Protein AF-A0A016RYY2-F1 (afdb_monomer_lite)

Organism: NCBI:txid53326

pLDDT: mean 70.38, std 24.14, range [23.02, 94.25]

Sequence (225 aa):
MVTLKRLNVKKRALTKNADQKSSKGVANNKKNKVDEDENIDEKTKTEGSKMTSSIPLEDSAKKVQEMKDQGRVALNALKKHFADRSGKSLFPDIDHAVGLMVVYKVPPLTTDRARVKIELPCPPRTTTNTSICLILPDLDQTAKARKDPDVDKQARLWAEKIEKDHGLLSQHYSKILTKRQLEREYHTFTQRRALVTSYDLFLVDVRVGKAVRTFLGKDFYKAHK

InterPro domains:
  IPR023674 Ribosomal protein uL1-like [SSF56808] (77-225)
  IPR028364 Ribosomal protein uL1/ribosomal biogenesis protein [PF00687] (101-225)

Structure (mmCIF, N/CA/C/O backbone):
data_AF-A0A016RYY2-F1
#
_entry.id   AF-A0A016RYY2-F1
#
loop_
_atom_site.group_PDB
_atom_site.id
_atom_site.type_symbol
_atom_site.label_atom_id
_atom_site.label_alt_id
_atom_site.label_comp_id
_atom_site.label_asym_id
_atom_site.label_entity_id
_atom_site.label_seq_id
_atom_site.pdbx_PDB_ins_code
_atom_site.Cartn_x
_atom_site.Cartn_y
_atom_site.Cartn_z
_atom_site.occupancy
_atom_site.B_iso_or_equiv
_atom_site.auth_seq_id
_atom_site.auth_comp_id
_atom_site.auth_asym_id
_atom_site.auth_atom_id
_atom_site.pdbx_PDB_model_num
ATOM 1 N N . MET A 1 1 ? -1.966 -44.812 -13.036 1.00 40.38 1 MET A N 1
ATOM 2 C CA . MET A 1 1 ? -0.618 -45.119 -12.508 1.00 40.38 1 MET A CA 1
ATOM 3 C C . MET A 1 1 ? 0.423 -44.667 -13.519 1.00 40.38 1 MET A C 1
ATOM 5 O O . MET A 1 1 ? 0.616 -45.364 -14.501 1.00 40.38 1 MET A O 1
ATOM 9 N N . VAL A 1 2 ? 1.065 -43.515 -13.311 1.00 31.36 2 VAL A N 1
ATOM 10 C CA . VAL A 1 2 ? 2.301 -43.145 -14.024 1.00 31.36 2 VAL A CA 1
ATOM 11 C C . VAL A 1 2 ? 3.165 -42.345 -13.050 1.00 31.36 2 VAL A C 1
ATOM 13 O O . VAL A 1 2 ? 2.814 -41.246 -12.632 1.00 31.36 2 VAL A O 1
ATOM 16 N N . THR A 1 3 ? 4.260 -42.959 -12.618 1.00 33.59 3 THR A N 1
ATOM 17 C CA . THR A 1 3 ? 5.247 -42.431 -11.670 1.00 33.59 3 THR A CA 1
ATOM 18 C C . THR A 1 3 ? 6.270 -41.553 -12.389 1.00 33.59 3 THR A C 1
ATOM 20 O O . THR A 1 3 ? 7.000 -42.043 -13.251 1.00 33.59 3 THR A O 1
ATOM 23 N N . LEU A 1 4 ? 6.386 -40.282 -11.999 1.00 38.34 4 LEU A N 1
ATOM 24 C CA . LEU A 1 4 ? 7.471 -39.397 -12.433 1.00 38.34 4 LEU A CA 1
ATOM 25 C C . LEU A 1 4 ? 8.681 -39.556 -11.499 1.00 38.34 4 LEU A C 1
ATOM 27 O O . LEU A 1 4 ? 8.639 -39.230 -10.312 1.00 38.34 4 LEU A O 1
ATOM 31 N N . LYS A 1 5 ? 9.757 -40.113 -12.065 1.00 39.22 5 LYS A N 1
ATOM 32 C CA . LYS A 1 5 ? 11.051 -40.366 -11.423 1.00 39.22 5 LYS A CA 1
ATOM 33 C C . LYS A 1 5 ? 11.727 -39.051 -11.016 1.00 39.22 5 LYS A C 1
ATOM 35 O O . LYS A 1 5 ? 11.939 -38.167 -11.840 1.00 39.22 5 LYS A O 1
ATOM 40 N N . ARG A 1 6 ? 12.127 -38.964 -9.744 1.00 35.38 6 ARG A N 1
ATOM 41 C CA . ARG A 1 6 ? 13.031 -37.931 -9.217 1.00 35.38 6 ARG A CA 1
ATOM 42 C C . ARG A 1 6 ? 14.431 -38.133 -9.801 1.00 35.38 6 ARG A C 1
ATOM 44 O O . ARG A 1 6 ? 15.045 -39.170 -9.563 1.00 35.38 6 ARG A O 1
ATOM 51 N N . LEU A 1 7 ? 14.945 -37.137 -10.519 1.00 36.41 7 LEU A N 1
ATOM 52 C CA . LEU A 1 7 ? 16.355 -37.067 -10.903 1.00 36.41 7 LEU A CA 1
ATOM 53 C C . LEU A 1 7 ? 17.149 -36.358 -9.802 1.00 36.41 7 LEU A C 1
ATOM 55 O O . LEU A 1 7 ? 16.887 -35.211 -9.448 1.00 36.41 7 LEU A O 1
ATOM 59 N N . ASN A 1 8 ? 18.102 -37.100 -9.248 1.00 32.47 8 ASN A N 1
ATOM 60 C CA . ASN A 1 8 ? 19.030 -36.708 -8.198 1.00 32.47 8 ASN A CA 1
ATOM 61 C C . ASN A 1 8 ? 20.327 -36.241 -8.874 1.00 32.47 8 ASN A C 1
ATOM 63 O O . ASN A 1 8 ? 20.979 -37.049 -9.533 1.00 32.47 8 ASN A O 1
ATOM 67 N N . VAL A 1 9 ? 20.736 -34.981 -8.705 1.00 39.06 9 VAL A N 1
ATOM 68 C CA . VAL A 1 9 ? 22.075 -34.529 -9.124 1.00 39.06 9 VAL A CA 1
ATOM 69 C C . VAL A 1 9 ? 22.864 -34.117 -7.886 1.00 39.06 9 VAL A C 1
ATOM 71 O O . VAL A 1 9 ? 22.569 -33.124 -7.223 1.00 39.06 9 VAL A O 1
ATOM 74 N N . LYS A 1 10 ? 23.869 -34.937 -7.557 1.00 35.75 10 LYS A N 1
ATOM 75 C CA . LYS A 1 10 ? 24.866 -34.697 -6.510 1.00 35.75 10 LYS A CA 1
ATOM 76 C C . LYS A 1 10 ? 25.943 -33.718 -7.007 1.00 35.75 10 LYS A C 1
ATOM 78 O O . LYS A 1 10 ? 26.522 -33.915 -8.066 1.00 35.75 10 LYS A O 1
ATOM 83 N N . LYS A 1 11 ? 26.198 -32.716 -6.157 1.00 35.03 11 LYS A N 1
ATOM 84 C CA . LYS A 1 11 ? 27.425 -31.938 -5.870 1.00 35.03 11 LYS A CA 1
ATOM 85 C C . LYS A 1 11 ? 28.608 -31.993 -6.858 1.00 35.03 11 LYS A C 1
ATOM 87 O O . LYS A 1 11 ? 29.207 -33.043 -7.064 1.00 35.03 11 LYS A O 1
ATOM 92 N N . ARG A 1 12 ? 29.128 -30.803 -7.190 1.00 27.84 12 ARG A N 1
ATOM 93 C CA . ARG A 1 12 ? 30.578 -30.559 -7.284 1.00 27.84 12 ARG A CA 1
ATOM 94 C C . ARG A 1 12 ? 30.983 -29.413 -6.359 1.00 27.84 12 ARG A C 1
ATOM 96 O O . ARG A 1 12 ? 30.350 -28.363 -6.344 1.00 27.84 12 ARG A O 1
ATOM 103 N N . ALA A 1 13 ? 32.010 -29.683 -5.562 1.00 30.09 13 ALA A N 1
ATOM 104 C CA . ALA A 1 13 ? 32.720 -28.735 -4.722 1.00 30.09 13 ALA A CA 1
ATOM 105 C C . ALA A 1 13 ? 33.737 -27.960 -5.571 1.00 30.09 13 ALA A C 1
ATOM 107 O O . ALA A 1 13 ? 34.357 -28.547 -6.456 1.00 30.09 13 ALA A O 1
ATOM 108 N N . LEU A 1 14 ? 33.934 -26.678 -5.269 1.00 35.22 14 LEU A N 1
ATOM 109 C CA . LEU A 1 14 ? 35.098 -25.916 -5.707 1.00 35.22 14 LEU A CA 1
ATOM 110 C C . LEU A 1 14 ? 35.731 -25.257 -4.485 1.00 35.22 14 LEU A C 1
ATOM 112 O O . LEU A 1 14 ? 35.066 -24.642 -3.651 1.00 35.22 14 LEU A O 1
ATOM 116 N N . THR A 1 15 ? 37.023 -25.513 -4.370 1.00 32.75 15 THR A N 1
ATOM 117 C CA . THR A 1 15 ? 37.936 -25.182 -3.287 1.00 32.75 15 THR A CA 1
ATOM 118 C C . THR A 1 15 ? 38.461 -23.751 -3.380 1.00 32.75 15 THR A C 1
ATOM 120 O O . THR A 1 15 ? 38.709 -23.234 -4.463 1.00 32.75 15 THR A O 1
ATOM 123 N N . LYS A 1 16 ? 38.636 -23.179 -2.184 1.00 29.69 16 LYS A N 1
ATOM 124 C CA . LYS A 1 16 ? 39.541 -22.115 -1.716 1.00 29.69 16 LYS A CA 1
ATOM 125 C C . LYS A 1 16 ? 40.584 -21.579 -2.712 1.00 29.69 16 LYS A C 1
ATOM 127 O O . LYS A 1 16 ? 41.369 -22.353 -3.239 1.00 29.69 16 LYS A O 1
ATOM 132 N N . ASN A 1 17 ? 40.718 -20.252 -2.748 1.00 26.78 17 ASN A N 1
ATOM 133 C CA . ASN A 1 17 ? 42.025 -19.603 -2.642 1.00 26.78 17 ASN A CA 1
ATOM 134 C C . ASN A 1 17 ? 41.921 -18.370 -1.741 1.00 26.78 17 ASN A C 1
ATOM 136 O O . ASN A 1 17 ? 40.961 -17.604 -1.809 1.00 26.78 17 ASN A O 1
ATOM 140 N N . ALA A 1 18 ? 42.892 -18.277 -0.842 1.00 28.03 18 ALA A N 1
ATOM 141 C CA . ALA A 1 18 ? 43.113 -17.198 0.098 1.00 28.03 18 ALA A CA 1
ATOM 142 C C . ALA A 1 18 ? 44.112 -16.214 -0.512 1.00 28.03 18 ALA A C 1
ATOM 144 O O . ALA A 1 18 ? 45.039 -16.654 -1.180 1.00 28.03 18 ALA A O 1
ATOM 145 N N . ASP A 1 19 ? 43.964 -14.927 -0.207 1.00 28.62 19 ASP A N 1
ATOM 146 C CA . ASP A 1 19 ? 45.124 -14.080 0.056 1.00 28.62 19 ASP A CA 1
ATOM 147 C C . ASP A 1 19 ? 44.762 -12.932 1.005 1.00 28.62 19 ASP A C 1
ATOM 149 O O . ASP A 1 19 ? 43.625 -12.460 1.058 1.00 28.62 19 ASP A O 1
ATOM 153 N N . GLN A 1 20 ? 45.734 -12.601 1.851 1.00 32.12 20 GLN A N 1
ATOM 154 C CA . GLN A 1 20 ? 45.620 -11.854 3.103 1.00 32.12 20 GLN A CA 1
ATOM 155 C C . GLN A 1 20 ? 45.958 -10.356 2.979 1.00 32.12 20 GLN A C 1
ATOM 157 O O . GLN A 1 20 ? 46.615 -9.929 2.037 1.00 32.12 20 GLN A O 1
ATOM 162 N N . LYS A 1 21 ? 45.672 -9.663 4.102 1.00 28.39 21 LYS A N 1
ATOM 163 C CA . LYS A 1 21 ? 46.185 -8.372 4.629 1.00 28.39 21 LYS A CA 1
ATOM 164 C C . LYS A 1 21 ? 45.371 -7.135 4.225 1.00 28.39 21 LYS A C 1
ATOM 166 O O . LYS A 1 21 ? 45.008 -6.979 3.076 1.00 28.39 21 LYS A O 1
ATOM 171 N N . SER A 1 22 ? 45.078 -6.162 5.091 1.00 24.78 22 SER A N 1
ATOM 172 C CA . SER A 1 22 ? 45.272 -5.952 6.537 1.00 24.78 22 SER A CA 1
ATOM 173 C C . SER A 1 22 ? 44.721 -4.555 6.872 1.00 24.78 22 SER A C 1
ATOM 175 O O . SER A 1 22 ? 45.091 -3.629 6.158 1.00 24.78 22 SER A O 1
ATOM 177 N N . SER A 1 23 ? 43.975 -4.365 7.969 1.00 28.30 23 SER A N 1
ATOM 178 C CA . SER A 1 23 ? 44.166 -3.227 8.899 1.00 28.30 23 SER A CA 1
ATOM 179 C C . SER A 1 23 ? 43.164 -3.212 10.074 1.00 28.30 23 SER A C 1
ATOM 181 O O . SER A 1 23 ? 41.951 -3.232 9.925 1.00 28.30 23 SER A O 1
ATOM 183 N N . LYS A 1 24 ? 43.782 -3.219 11.259 1.00 25.30 24 LYS A N 1
ATOM 184 C CA . LYS A 1 24 ? 43.407 -2.863 12.641 1.00 25.30 24 LYS A CA 1
ATOM 185 C C . LYS A 1 24 ? 42.144 -2.008 12.897 1.00 25.30 24 LYS A C 1
ATOM 187 O O . LYS A 1 24 ? 41.973 -0.972 12.268 1.00 25.30 24 LYS A O 1
ATOM 192 N N . GLY A 1 25 ? 41.460 -2.302 14.019 1.00 23.02 25 GLY A N 1
ATOM 193 C CA . GLY A 1 25 ? 40.965 -1.243 14.920 1.00 23.02 25 GLY A CA 1
ATOM 194 C C . GLY A 1 25 ? 39.763 -1.527 15.847 1.00 23.02 25 GLY A C 1
ATOM 195 O O . GLY A 1 25 ? 38.646 -1.228 15.467 1.00 23.02 25 GLY A O 1
ATOM 196 N N . VAL A 1 26 ? 40.047 -1.968 17.087 1.00 26.11 26 VAL A N 1
ATOM 197 C CA . VAL A 1 26 ? 39.456 -1.537 18.392 1.00 26.11 26 VAL A CA 1
ATOM 198 C C . VAL A 1 26 ? 37.959 -1.760 18.728 1.00 26.11 26 VAL A C 1
ATOM 200 O O . VAL A 1 26 ? 37.088 -1.164 18.112 1.00 26.11 26 VAL A O 1
ATOM 203 N N . ALA A 1 27 ? 37.708 -2.494 19.835 1.00 29.12 27 ALA A N 1
ATOM 204 C CA . ALA A 1 27 ? 36.813 -2.181 20.989 1.00 29.12 27 ALA A CA 1
ATOM 205 C C . ALA A 1 27 ? 36.467 -3.496 21.746 1.00 29.12 27 ALA A C 1
ATOM 207 O O . ALA A 1 27 ? 35.757 -4.338 21.215 1.00 29.12 27 ALA A O 1
ATOM 208 N N . ASN A 1 28 ? 37.156 -3.899 22.819 1.00 24.45 28 ASN A N 1
ATOM 209 C CA . ASN A 1 28 ? 37.030 -3.546 24.247 1.00 24.45 28 ASN A CA 1
ATOM 210 C C . ASN A 1 28 ? 35.662 -3.782 24.938 1.00 24.45 28 ASN A C 1
ATOM 212 O O . ASN A 1 28 ? 34.711 -3.059 24.671 1.00 24.45 28 ASN A O 1
ATOM 216 N N . ASN A 1 29 ? 35.717 -4.645 25.976 1.00 26.84 29 ASN A N 1
ATOM 217 C CA . ASN A 1 29 ? 34.980 -4.626 27.261 1.00 26.84 29 ASN A CA 1
ATOM 218 C C . ASN A 1 29 ? 33.466 -4.956 27.279 1.00 26.84 29 ASN A C 1
ATOM 220 O O . ASN A 1 29 ? 32.730 -4.518 26.416 1.00 26.84 29 ASN A O 1
ATOM 224 N N . LYS A 1 30 ? 32.869 -5.613 28.292 1.00 27.86 30 LYS A N 1
ATOM 225 C CA . LYS A 1 30 ? 33.280 -6.339 29.521 1.00 27.86 30 LYS A CA 1
ATOM 226 C C . LYS A 1 30 ? 31.970 -6.794 30.221 1.00 27.86 30 LYS A C 1
ATOM 228 O O . LYS A 1 30 ? 30.998 -6.054 30.124 1.00 27.86 30 LYS A O 1
ATOM 233 N N . LYS A 1 31 ? 32.050 -7.848 31.061 1.00 26.50 31 LYS A N 1
ATOM 234 C CA . LYS A 1 31 ? 31.192 -8.168 32.247 1.00 26.50 31 LYS A CA 1
ATOM 235 C C . LYS A 1 31 ? 29.761 -8.668 31.970 1.00 26.50 31 LYS A C 1
ATOM 237 O O . LYS A 1 31 ? 29.105 -8.122 31.103 1.00 26.50 31 LYS A O 1
ATOM 242 N N . ASN A 1 32 ? 29.146 -9.625 32.674 1.00 27.42 32 ASN A N 1
ATOM 243 C CA . ASN A 1 32 ? 29.386 -10.551 33.813 1.00 27.42 32 ASN A CA 1
ATOM 244 C C . ASN A 1 32 ? 28.282 -11.641 33.639 1.00 27.42 32 ASN A C 1
ATOM 246 O O . ASN A 1 32 ? 27.212 -11.283 33.158 1.00 27.42 32 ASN A O 1
ATOM 250 N N . LYS A 1 33 ? 28.448 -12.965 33.771 1.00 24.89 33 LYS A N 1
ATOM 251 C CA . LYS A 1 33 ? 28.858 -13.882 34.860 1.00 24.89 33 LYS A CA 1
ATOM 252 C C . LYS A 1 33 ? 27.904 -13.965 36.074 1.00 24.89 33 LYS A C 1
ATOM 254 O O . LYS A 1 33 ? 27.633 -12.932 36.681 1.00 24.89 33 LYS A O 1
ATOM 259 N N . VAL A 1 34 ? 27.628 -15.229 36.442 1.00 26.86 34 VAL A N 1
ATOM 260 C CA . VAL A 1 34 ? 27.157 -15.825 37.716 1.00 26.86 34 VAL A CA 1
ATOM 261 C C . VAL A 1 34 ? 25.641 -16.069 37.763 1.00 26.86 34 VAL A C 1
ATOM 263 O O . VAL A 1 34 ? 24.895 -15.099 37.686 1.00 26.86 34 VAL A O 1
ATOM 266 N N . ASP A 1 35 ? 25.094 -17.292 37.688 1.00 24.47 35 ASP A N 1
ATOM 267 C CA . ASP A 1 35 ? 25.361 -18.653 38.251 1.00 24.47 35 ASP A CA 1
ATOM 268 C C . ASP A 1 35 ? 24.462 -18.950 39.477 1.00 24.47 35 ASP A C 1
ATOM 270 O O . ASP A 1 35 ? 24.113 -18.032 40.216 1.00 24.47 35 ASP A O 1
ATOM 274 N N . GLU A 1 36 ? 24.167 -20.251 39.639 1.00 27.55 36 GLU A N 1
ATOM 275 C CA . GLU A 1 36 ? 23.577 -21.003 40.775 1.00 27.55 36 GLU A CA 1
ATOM 276 C C . GLU A 1 36 ? 22.039 -21.202 40.757 1.00 27.55 36 GLU A C 1
ATOM 278 O O . GLU A 1 36 ? 21.274 -20.239 40.743 1.00 27.55 36 GLU A O 1
ATOM 283 N N . ASP A 1 37 ? 21.515 -22.418 40.493 1.00 23.80 37 ASP A N 1
ATOM 284 C CA . ASP A 1 37 ? 21.543 -23.697 41.273 1.00 23.80 37 ASP A CA 1
ATOM 285 C C . ASP A 1 37 ? 20.556 -23.599 42.473 1.00 23.80 37 ASP A C 1
ATOM 287 O O . ASP A 1 37 ? 20.479 -22.551 43.096 1.00 23.80 37 ASP A O 1
ATOM 291 N N . GLU A 1 38 ? 19.653 -24.513 42.864 1.00 27.80 38 GLU A N 1
ATOM 292 C CA . GLU A 1 38 ? 19.456 -25.978 42.844 1.00 27.80 38 GLU A CA 1
ATOM 293 C C . GLU A 1 38 ? 17.919 -26.248 42.995 1.00 27.80 38 GLU A C 1
ATOM 295 O O . GLU A 1 38 ? 17.220 -25.427 43.583 1.00 27.80 38 GLU A O 1
ATOM 300 N N . ASN A 1 39 ? 17.261 -27.211 42.324 1.00 23.77 39 ASN A N 1
ATOM 301 C CA . ASN A 1 39 ? 17.114 -28.669 42.567 1.00 23.77 39 ASN A CA 1
ATOM 302 C C . ASN A 1 39 ? 15.894 -29.093 43.444 1.00 23.77 39 ASN A C 1
ATOM 304 O O . ASN A 1 39 ? 15.459 -28.338 44.307 1.00 23.77 39 ASN A O 1
ATOM 308 N N . ILE A 1 40 ? 15.440 -30.347 43.227 1.00 29.55 40 ILE A N 1
ATOM 309 C CA . ILE A 1 40 ? 14.470 -31.220 43.947 1.00 29.55 40 ILE A CA 1
ATOM 310 C C . ILE A 1 40 ? 13.072 -31.281 43.273 1.00 29.55 40 ILE A C 1
ATOM 312 O O . ILE A 1 40 ? 12.277 -30.353 43.387 1.00 29.55 40 ILE A O 1
ATOM 316 N N . ASP A 1 41 ? 12.826 -32.224 42.340 1.00 27.03 41 ASP A N 1
ATOM 317 C CA . ASP A 1 41 ? 12.362 -33.640 42.502 1.00 27.03 41 ASP A CA 1
ATOM 318 C C . ASP A 1 41 ? 10.819 -33.739 42.597 1.00 27.03 41 ASP A C 1
ATOM 320 O O . ASP A 1 41 ? 10.179 -32.874 43.175 1.00 27.03 41 ASP A O 1
ATOM 324 N N . GLU A 1 42 ? 10.071 -34.722 42.088 1.00 29.31 42 GLU A N 1
ATOM 325 C CA . GLU A 1 42 ? 10.278 -35.881 41.219 1.00 29.31 42 GLU A CA 1
ATOM 326 C C . GLU A 1 42 ? 8.869 -36.294 40.699 1.00 29.31 42 GLU A C 1
ATOM 328 O O . GLU A 1 42 ? 7.875 -36.132 41.400 1.00 29.31 42 GLU A O 1
ATOM 333 N N . LYS A 1 43 ? 8.793 -36.816 39.464 1.00 26.56 43 LYS A N 1
ATOM 334 C CA . LYS A 1 43 ? 7.822 -37.792 38.892 1.00 26.56 43 LYS A CA 1
ATOM 335 C C . LYS A 1 43 ? 6.378 -37.843 39.450 1.00 26.56 43 LYS A C 1
ATOM 337 O O . LYS A 1 43 ? 6.112 -38.230 40.577 1.00 26.56 43 LYS A O 1
ATOM 342 N N . THR A 1 44 ? 5.382 -37.788 38.567 1.00 26.12 44 THR A N 1
ATOM 343 C CA . THR A 1 44 ? 4.928 -39.036 37.920 1.00 26.12 44 THR A CA 1
ATOM 344 C C . THR A 1 44 ? 4.367 -38.814 36.517 1.00 26.12 44 THR A C 1
ATOM 346 O O . THR A 1 44 ? 3.557 -37.931 36.250 1.00 26.12 44 THR A O 1
ATOM 349 N N . LYS A 1 45 ? 4.824 -39.680 35.611 1.00 25.25 45 LYS A N 1
ATOM 350 C CA . LYS A 1 45 ? 4.290 -39.890 34.269 1.00 25.25 45 LYS A CA 1
ATOM 351 C C . LYS A 1 45 ? 2.939 -40.600 34.358 1.00 25.25 45 LYS A C 1
ATOM 353 O O . LYS A 1 45 ? 2.827 -41.617 35.038 1.00 25.25 45 LYS A O 1
ATOM 358 N N . THR A 1 46 ? 1.985 -40.194 33.532 1.00 26.45 46 THR A N 1
ATOM 359 C CA . THR A 1 46 ? 1.148 -41.162 32.814 1.00 26.45 46 THR A CA 1
ATOM 360 C C . THR A 1 46 ? 0.887 -40.608 31.421 1.00 26.45 46 THR A C 1
ATOM 362 O O . THR A 1 46 ? 0.357 -39.513 31.250 1.00 26.45 46 THR A O 1
ATOM 365 N N . GLU A 1 47 ? 1.379 -41.333 30.424 1.00 27.28 47 GLU A N 1
ATOM 366 C CA . GLU A 1 47 ? 1.202 -41.039 29.009 1.00 27.28 47 GLU A CA 1
ATOM 367 C C . GLU A 1 47 ? -0.217 -41.406 28.558 1.00 27.28 47 GLU A C 1
ATOM 369 O O . GLU A 1 47 ? -0.759 -42.431 28.958 1.00 27.28 47 GLU A O 1
ATOM 374 N N . GLY A 1 48 ? -0.755 -40.601 27.638 1.00 25.06 48 GLY A N 1
ATOM 375 C CA . GLY A 1 48 ? -1.662 -41.070 26.594 1.00 25.06 48 GLY A CA 1
ATOM 376 C C . GLY A 1 48 ? -3.152 -41.113 26.923 1.00 25.06 48 GLY A C 1
ATOM 377 O O . GLY A 1 48 ? -3.674 -42.138 27.334 1.00 25.06 48 GLY A O 1
ATOM 378 N N . SER A 1 49 ? -3.885 -40.075 26.517 1.00 29.36 49 SER A N 1
ATOM 379 C CA . SER A 1 49 ? -5.074 -40.301 25.690 1.00 29.36 49 SER A CA 1
ATOM 380 C C . SER A 1 49 ? -5.450 -39.032 24.933 1.00 29.36 49 SER A C 1
ATOM 382 O O . SER A 1 49 ? -5.541 -37.941 25.492 1.00 29.36 49 SER A O 1
ATOM 384 N N . LYS A 1 50 ? -5.643 -39.188 23.625 1.00 38.12 50 LYS A N 1
ATOM 385 C CA . LYS A 1 50 ? -6.218 -38.182 22.737 1.00 38.12 50 LYS A CA 1
ATOM 386 C C . LYS A 1 50 ? -7.597 -37.791 23.276 1.00 38.12 50 LYS A C 1
ATOM 388 O O . LYS A 1 50 ? -8.536 -38.566 23.144 1.00 38.12 50 LYS A O 1
ATOM 393 N N . MET A 1 51 ? -7.739 -36.581 23.805 1.00 31.30 51 MET A N 1
ATOM 394 C CA . MET A 1 51 ? -9.048 -35.953 23.964 1.00 31.30 51 MET A CA 1
ATOM 395 C C . MET A 1 51 ? -9.144 -34.791 22.988 1.00 31.30 51 MET A C 1
ATOM 397 O O . MET A 1 51 ? -8.730 -33.664 23.243 1.00 31.30 51 MET A O 1
ATOM 401 N N . THR A 1 52 ? -9.684 -35.116 21.819 1.00 40.56 52 THR A N 1
ATOM 402 C CA . THR A 1 52 ? -10.443 -34.186 20.995 1.00 40.56 52 THR A CA 1
ATOM 403 C C . THR A 1 52 ? -11.586 -33.642 21.851 1.00 40.56 52 THR A C 1
ATOM 405 O O . THR A 1 52 ? -12.641 -34.265 21.941 1.00 40.56 52 THR A O 1
ATOM 408 N N . SER A 1 53 ? -11.382 -32.512 22.527 1.00 42.03 53 SER A N 1
ATOM 409 C CA . SER A 1 53 ? -12.487 -31.776 23.133 1.00 42.03 53 SER A CA 1
ATOM 410 C C . SER A 1 53 ? -13.191 -30.992 22.029 1.00 42.03 53 SER A C 1
ATOM 412 O O . SER A 1 53 ? -12.866 -29.852 21.705 1.00 42.03 53 SER A O 1
ATOM 414 N N . SER A 1 54 ? -14.165 -31.648 21.404 1.00 52.84 54 SER A N 1
ATOM 415 C CA . SER A 1 54 ? -15.252 -30.971 20.708 1.00 52.84 54 SER A CA 1
ATOM 416 C C . SER A 1 54 ? -15.981 -30.090 21.724 1.00 52.84 54 SER A C 1
ATOM 418 O O . SER A 1 54 ? -16.805 -30.575 22.497 1.00 52.84 54 SER A O 1
ATOM 420 N N . ILE A 1 55 ? -15.625 -28.808 21.772 1.00 56.22 55 ILE A N 1
ATOM 421 C CA . ILE A 1 55 ? -16.359 -27.808 22.552 1.00 56.22 55 ILE A CA 1
ATOM 422 C C . ILE A 1 55 ? -17.754 -27.664 21.913 1.00 56.22 55 ILE A C 1
ATOM 424 O O . ILE A 1 55 ? -17.826 -27.542 20.685 1.00 56.22 55 ILE A O 1
ATOM 428 N N . PRO A 1 56 ? -18.855 -27.685 22.690 1.00 53.44 56 PRO A N 1
ATOM 429 C CA . PRO A 1 56 ? -20.202 -27.537 22.152 1.00 53.44 56 PRO A CA 1
ATOM 430 C C . PRO A 1 56 ? -20.349 -26.193 21.431 1.00 53.44 56 PRO A C 1
ATOM 432 O O . PRO A 1 56 ? -20.049 -25.133 21.984 1.00 53.44 56 PRO A O 1
ATOM 435 N N . LEU A 1 57 ? -20.818 -26.232 20.185 1.00 60.84 57 LEU A N 1
ATOM 436 C CA . LEU A 1 57 ? -20.984 -25.054 19.327 1.00 60.84 57 LEU A CA 1
ATOM 437 C C . LEU A 1 57 ? -21.910 -23.987 19.945 1.00 60.84 57 LEU A C 1
ATOM 439 O O . LEU A 1 57 ? -21.727 -22.798 19.684 1.00 60.84 57 LEU A O 1
ATOM 443 N N . GLU A 1 58 ? -22.848 -24.372 20.812 1.00 63.00 58 GLU A N 1
ATOM 444 C CA . GLU A 1 58 ? -23.831 -23.449 21.393 1.00 63.00 58 GLU A CA 1
ATOM 445 C C . GLU A 1 58 ? -23.269 -22.523 22.480 1.00 63.00 58 GLU A C 1
ATOM 447 O O . GLU A 1 58 ? -23.600 -21.335 22.509 1.00 63.00 58 GLU A O 1
ATOM 452 N N . ASP A 1 59 ? -22.365 -23.016 23.328 1.00 69.31 59 ASP A N 1
ATOM 453 C CA . ASP A 1 59 ? -21.737 -22.191 24.370 1.00 69.31 59 ASP A CA 1
ATOM 454 C C . ASP A 1 59 ? -20.791 -21.152 23.757 1.00 69.31 59 ASP A C 1
ATOM 456 O O . ASP A 1 59 ? -20.660 -20.028 24.249 1.00 69.31 59 ASP A O 1
ATOM 460 N N . SER A 1 60 ? -20.183 -21.493 22.616 1.00 73.25 60 SER A N 1
ATOM 461 C CA . SER A 1 60 ? -19.364 -20.556 21.851 1.00 73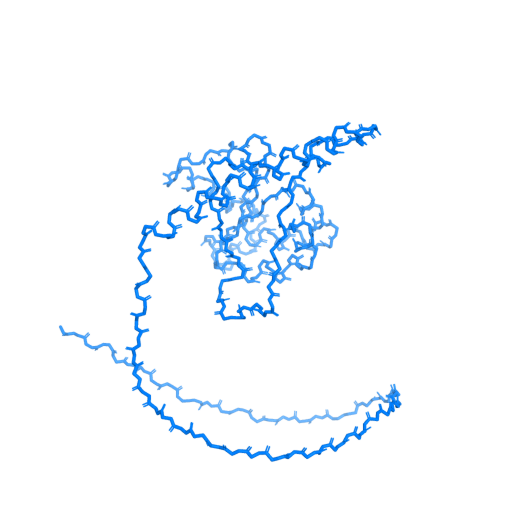.25 60 SER A CA 1
ATOM 462 C C . SER A 1 60 ? -20.192 -19.402 21.270 1.00 73.25 60 SER A C 1
ATOM 464 O O . SER A 1 60 ? -19.739 -18.258 21.283 1.00 73.25 60 SER A O 1
ATOM 466 N N . ALA A 1 61 ? -21.429 -19.664 20.835 1.00 79.62 61 ALA A N 1
ATOM 467 C CA . ALA A 1 61 ? -22.307 -18.654 20.251 1.00 79.62 61 ALA A CA 1
ATOM 468 C C . ALA A 1 61 ? -22.829 -17.660 21.300 1.00 79.62 61 ALA A C 1
ATOM 470 O O . ALA A 1 61 ? -22.806 -16.449 21.061 1.00 79.62 61 ALA A O 1
ATOM 471 N N . LYS A 1 62 ? -23.229 -18.152 22.481 1.00 86.44 62 LYS A N 1
ATOM 472 C CA . LYS A 1 62 ? -23.657 -17.305 23.610 1.00 86.44 62 LYS A CA 1
ATOM 473 C C . LYS A 1 62 ? -22.521 -16.395 24.075 1.00 86.44 62 LYS A C 1
ATOM 475 O O . LYS A 1 62 ? -22.700 -15.182 24.156 1.00 86.44 62 LYS A O 1
ATOM 480 N N . LYS A 1 63 ? -21.316 -16.951 24.231 1.00 85.50 63 LYS A N 1
ATOM 481 C CA . LYS A 1 63 ? -20.117 -16.187 24.597 1.00 85.50 63 LYS A CA 1
ATOM 482 C C . LYS A 1 63 ? -19.760 -15.114 23.564 1.00 85.50 63 LYS A C 1
ATOM 484 O O . LYS A 1 63 ? -19.410 -13.995 23.925 1.00 85.50 63 LYS A O 1
ATOM 489 N N . VAL A 1 64 ? -19.873 -15.419 22.270 1.00 87.19 64 VAL A N 1
ATOM 490 C CA . VAL A 1 64 ? -19.655 -14.427 21.201 1.00 87.19 64 VAL A CA 1
ATOM 491 C C . VAL A 1 64 ? -20.685 -13.299 21.272 1.00 87.19 64 VAL A C 1
ATOM 493 O O . VAL A 1 64 ? -20.337 -12.144 21.022 1.00 87.19 64 VAL A O 1
ATOM 496 N N . GLN A 1 65 ? -21.937 -13.604 21.610 1.00 89.31 65 GLN A N 1
ATOM 497 C CA . GLN A 1 65 ? -22.977 -12.590 21.740 1.00 89.31 65 GLN A CA 1
ATOM 498 C C . GLN A 1 65 ? -22.725 -11.665 22.939 1.00 89.31 65 GLN A C 1
ATOM 500 O O . GLN A 1 65 ? -22.735 -10.449 22.768 1.00 89.31 65 GLN A O 1
ATOM 505 N N . GLU A 1 66 ? -22.360 -12.217 24.096 1.00 92.06 66 GLU A N 1
ATOM 506 C CA . GLU A 1 66 ? -21.952 -11.430 25.269 1.00 92.06 66 GLU A CA 1
ATOM 507 C C . GLU A 1 66 ? -20.772 -10.499 24.953 1.00 92.06 66 GLU A C 1
ATOM 509 O O . GLU A 1 66 ? -20.782 -9.320 25.310 1.00 92.06 66 GLU A O 1
ATOM 514 N N . MET A 1 67 ? -19.770 -10.993 24.216 1.00 90.12 67 MET A N 1
ATOM 515 C CA . MET A 1 67 ? -18.633 -10.175 23.777 1.00 90.12 67 MET A CA 1
ATOM 516 C C . MET A 1 67 ? -19.058 -9.037 22.838 1.00 90.12 67 MET A C 1
ATOM 518 O O . MET A 1 67 ? -18.491 -7.944 22.904 1.00 90.12 67 MET A O 1
ATOM 522 N N . LYS A 1 68 ? -20.062 -9.250 21.974 1.00 90.62 68 LYS A N 1
ATOM 523 C CA . LYS A 1 68 ? -20.618 -8.176 21.131 1.00 90.62 68 LYS A CA 1
ATOM 524 C C . LYS A 1 68 ? -21.304 -7.110 21.978 1.00 90.62 68 LYS A C 1
ATOM 526 O O . LYS A 1 68 ? -21.125 -5.924 21.704 1.00 90.62 68 LYS A O 1
ATOM 531 N N . ASP A 1 69 ? -22.060 -7.514 22.991 1.00 93.00 69 ASP A N 1
ATOM 532 C CA . ASP A 1 69 ? -22.794 -6.588 23.854 1.00 93.00 69 ASP A CA 1
ATOM 533 C C . ASP A 1 69 ? -21.832 -5.762 24.717 1.00 93.00 69 ASP A C 1
ATOM 535 O O . ASP A 1 69 ? -21.931 -4.533 24.755 1.00 93.00 69 ASP A O 1
ATOM 539 N N . GLN A 1 70 ? -20.804 -6.400 25.285 1.00 92.69 70 GLN A N 1
ATOM 540 C CA . GLN A 1 70 ? -19.697 -5.706 25.953 1.00 92.69 70 GLN A CA 1
ATOM 541 C C . GLN A 1 70 ? -18.975 -4.738 25.006 1.00 92.69 70 GLN A C 1
ATOM 543 O O . GLN A 1 70 ? -18.695 -3.596 25.376 1.00 92.69 70 GLN A O 1
ATOM 548 N N . GLY A 1 71 ? -18.731 -5.154 23.760 1.00 90.56 71 GLY A N 1
ATOM 549 C CA . GLY A 1 71 ? -18.139 -4.301 22.730 1.00 90.56 71 GLY A CA 1
ATOM 550 C C . GLY A 1 71 ? -18.970 -3.046 22.443 1.00 90.56 71 GLY A C 1
ATOM 551 O O . GLY A 1 71 ? -18.414 -1.953 22.323 1.00 90.56 71 GLY A O 1
ATOM 552 N N . ARG A 1 72 ? -20.305 -3.163 22.395 1.00 92.19 72 ARG A N 1
ATOM 553 C CA . ARG A 1 72 ? -21.215 -2.013 22.223 1.00 92.19 72 ARG A CA 1
ATOM 554 C C . ARG A 1 72 ? -21.126 -1.042 23.399 1.00 92.19 72 ARG A C 1
ATOM 556 O O . ARG A 1 72 ? -21.057 0.167 23.179 1.00 92.19 72 ARG A O 1
ATOM 563 N N . VAL A 1 73 ? -21.100 -1.554 24.630 1.00 94.25 73 VAL A N 1
ATOM 564 C CA . VAL A 1 73 ? -20.969 -0.728 25.843 1.00 94.25 73 VAL A CA 1
ATOM 565 C C . VAL A 1 73 ? -19.637 0.025 25.846 1.00 94.25 73 VAL A C 1
ATOM 567 O O . VAL A 1 73 ? -19.624 1.242 26.038 1.00 94.25 73 VAL A O 1
ATOM 570 N N . ALA A 1 74 ? -18.534 -0.668 25.553 1.00 91.69 74 ALA A N 1
ATOM 571 C CA . ALA A 1 74 ? -17.204 -0.070 25.492 1.00 91.69 74 ALA A CA 1
ATOM 572 C C . ALA A 1 74 ? -17.105 1.023 24.412 1.00 91.69 74 ALA A C 1
ATOM 574 O O . ALA A 1 74 ? -16.595 2.110 24.680 1.00 91.69 74 ALA A O 1
ATOM 575 N N . LEU A 1 75 ? -17.653 0.781 23.214 1.00 90.56 75 LEU A N 1
ATOM 576 C CA . LEU A 1 75 ? -17.690 1.779 22.138 1.00 90.56 75 LEU A CA 1
ATOM 577 C C . LEU A 1 75 ? -18.500 3.020 22.521 1.00 90.56 75 LEU A C 1
ATOM 579 O O . LEU A 1 75 ? -18.090 4.138 22.218 1.00 90.56 75 LEU A O 1
ATOM 583 N N . ASN A 1 76 ? -19.636 2.847 23.198 1.00 91.25 76 ASN A N 1
ATOM 584 C CA . ASN A 1 76 ? -20.452 3.971 23.652 1.00 91.25 76 ASN A CA 1
ATOM 585 C C . ASN A 1 76 ? 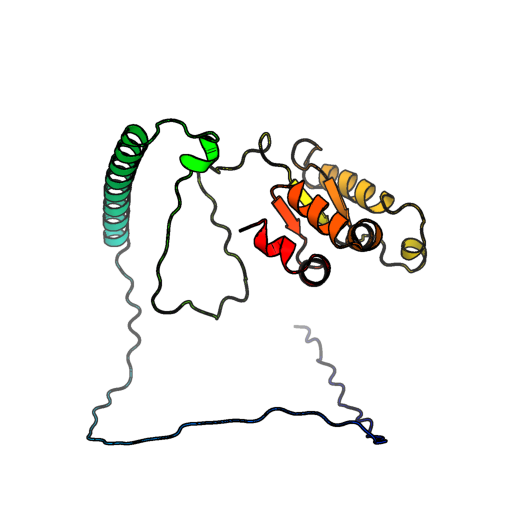-19.731 4.802 24.721 1.00 91.25 76 ASN A C 1
ATOM 587 O O . ASN A 1 76 ? -19.783 6.030 24.672 1.00 91.25 76 ASN A O 1
ATOM 591 N N . ALA A 1 77 ? -19.031 4.155 25.657 1.00 91.06 77 ALA A N 1
ATOM 592 C CA . ALA A 1 77 ? -18.205 4.845 26.646 1.00 91.06 77 ALA A CA 1
ATOM 593 C C . ALA A 1 77 ? -17.055 5.622 25.981 1.00 91.06 77 ALA A C 1
ATOM 595 O O . ALA A 1 77 ? -16.817 6.781 26.317 1.00 91.06 77 ALA A O 1
ATOM 596 N N . LEU A 1 78 ? -16.404 5.019 24.980 1.00 88.69 78 LEU A N 1
ATOM 597 C CA . LEU A 1 78 ? -15.330 5.656 24.222 1.00 88.69 78 LEU A CA 1
ATOM 598 C C . LEU A 1 78 ? -15.827 6.893 23.460 1.00 88.69 78 LEU A C 1
ATOM 600 O O . LEU A 1 78 ? -15.200 7.945 23.532 1.00 88.69 78 LEU A O 1
ATOM 604 N N . LYS A 1 79 ? -16.980 6.798 22.786 1.00 87.38 79 LYS A N 1
ATOM 605 C CA . LYS A 1 79 ? -17.598 7.929 22.074 1.00 87.38 79 LYS A CA 1
ATOM 606 C C . LYS A 1 79 ? -17.910 9.106 22.998 1.00 87.38 79 LYS A C 1
ATOM 608 O O . LYS A 1 79 ? -17.630 10.240 22.626 1.00 87.38 79 LYS A O 1
ATOM 613 N N . LYS A 1 80 ? -18.446 8.845 24.197 1.00 88.88 80 LYS A N 1
ATOM 614 C CA . LYS A 1 80 ? -18.699 9.891 25.206 1.00 88.88 80 LYS A CA 1
ATOM 615 C C . LYS A 1 80 ? -17.402 10.585 25.616 1.00 88.88 80 LYS A C 1
ATOM 617 O O . LYS A 1 80 ? -17.296 11.798 25.534 1.00 88.88 80 LYS A O 1
ATOM 622 N N . HIS A 1 81 ? -16.385 9.794 25.937 1.00 86.00 81 HIS A N 1
ATOM 623 C CA . HIS A 1 81 ? -15.086 10.314 26.340 1.00 86.00 81 HIS A CA 1
ATOM 624 C C . HIS A 1 81 ? -14.394 11.147 25.242 1.00 86.00 81 HIS A C 1
ATOM 626 O O . HIS A 1 81 ? -13.709 12.123 25.546 1.00 86.00 81 HIS A O 1
ATOM 632 N N . PHE A 1 82 ? -14.567 10.789 23.964 1.00 81.56 82 PHE A N 1
ATOM 633 C CA . PHE A 1 82 ? -14.082 11.614 22.854 1.00 81.56 82 PHE A CA 1
ATOM 634 C C . PHE A 1 82 ? -14.880 12.910 22.690 1.00 81.56 82 PHE A C 1
ATOM 636 O O . PHE A 1 82 ? -14.261 13.945 22.466 1.00 81.56 82 PHE A O 1
ATOM 643 N N . ALA A 1 83 ? -16.206 12.882 22.853 1.00 81.44 83 ALA A N 1
ATOM 644 C CA . ALA A 1 83 ? -17.040 14.085 22.790 1.00 81.44 83 ALA A CA 1
ATOM 645 C C . ALA A 1 83 ? -16.660 15.114 23.870 1.00 81.44 83 ALA A C 1
ATOM 647 O O . ALA A 1 83 ? -16.624 16.309 23.594 1.00 81.44 83 ALA A O 1
ATOM 648 N N . ASP A 1 84 ? -16.286 14.652 25.066 1.00 80.19 84 ASP A N 1
ATOM 649 C CA . ASP A 1 84 ? -15.859 15.529 26.163 1.00 80.19 84 ASP A CA 1
ATOM 650 C C . ASP A 1 84 ? -14.470 16.157 25.919 1.00 80.19 84 ASP A C 1
ATOM 652 O O . ASP A 1 84 ? -14.162 17.228 26.444 1.00 80.19 84 ASP A O 1
ATOM 656 N N . ARG A 1 85 ? -13.612 15.510 25.111 1.00 75.38 85 ARG A N 1
ATOM 657 C CA . ARG A 1 85 ? -12.249 15.979 24.794 1.00 75.38 85 ARG A CA 1
ATOM 658 C C . ARG A 1 85 ? -12.097 16.640 23.422 1.00 75.38 85 ARG A C 1
ATOM 660 O O . ARG A 1 85 ? -11.016 17.156 23.145 1.00 75.38 85 ARG A O 1
ATOM 667 N N . SER A 1 86 ? -13.115 16.648 22.559 1.00 66.06 86 SER A N 1
ATOM 668 C CA . SER A 1 86 ? -12.997 17.027 21.136 1.00 66.06 86 SER A CA 1
ATOM 669 C C . SER A 1 86 ? -12.795 18.528 20.872 1.00 66.06 86 SER A C 1
ATOM 671 O O . SER A 1 86 ? -13.052 19.011 19.767 1.00 66.06 86 SER A O 1
ATOM 673 N N . GLY A 1 87 ? -12.337 19.296 21.861 1.00 63.00 87 GLY A N 1
ATOM 674 C CA . GLY A 1 87 ? -12.000 20.703 21.704 1.00 63.00 87 GLY A CA 1
ATOM 675 C C . GLY A 1 87 ? -10.824 20.887 20.742 1.00 63.00 87 GLY A C 1
ATOM 676 O O . GLY A 1 87 ? -9.679 20.915 21.177 1.00 63.00 87 GLY A O 1
ATOM 677 N N . LYS A 1 88 ? -11.134 21.099 19.453 1.00 67.25 88 LYS A N 1
ATOM 678 C CA . LYS A 1 88 ? -10.231 21.535 18.363 1.00 67.25 88 LYS A CA 1
ATOM 679 C C . LYS A 1 88 ? -9.295 20.458 17.790 1.00 67.25 88 LYS A C 1
ATOM 681 O O . LYS A 1 88 ? -8.093 20.680 17.664 1.00 67.25 88 LYS A O 1
ATOM 686 N N . SER A 1 89 ? -9.840 19.315 17.376 1.00 71.12 89 SER A N 1
ATOM 687 C CA . SER A 1 89 ? -9.105 18.411 16.480 1.00 71.12 89 SER A CA 1
ATOM 688 C C . SER A 1 89 ? -9.029 19.004 15.067 1.00 71.12 89 SER A C 1
ATOM 690 O O . SER A 1 89 ? -10.051 19.382 14.496 1.00 71.12 89 SER A O 1
ATOM 692 N N . LEU A 1 90 ? -7.821 19.080 14.503 1.00 75.06 90 LEU A N 1
ATOM 693 C CA . LEU A 1 90 ? -7.599 19.499 13.112 1.00 75.06 90 LEU A CA 1
ATOM 694 C C . LEU A 1 90 ? -7.937 18.391 12.099 1.00 75.06 90 LEU A C 1
ATOM 696 O O . LEU A 1 90 ? -8.101 18.684 10.918 1.00 75.06 90 LEU A O 1
ATOM 700 N N . PHE A 1 91 ? -8.051 17.138 12.549 1.00 74.62 91 PHE A N 1
ATOM 701 C CA . PHE A 1 91 ? -8.278 15.971 11.697 1.00 74.62 91 PHE A CA 1
ATOM 702 C C . PHE A 1 91 ? -9.269 15.009 12.364 1.00 74.62 91 PHE A C 1
ATOM 704 O O . PHE A 1 91 ? -8.859 13.996 12.938 1.00 74.62 91 PHE A O 1
ATOM 711 N N . PRO A 1 92 ? -10.582 15.291 12.288 1.00 70.69 92 PRO A N 1
ATOM 712 C CA . PRO A 1 92 ? -11.591 14.459 12.935 1.00 70.69 92 PRO A CA 1
ATOM 713 C C . PRO A 1 92 ? -11.552 13.005 12.444 1.00 70.69 92 PRO A C 1
ATOM 715 O O . PRO A 1 92 ? -11.758 12.101 13.246 1.00 70.69 92 PRO A O 1
ATOM 718 N N . ASP A 1 93 ? -11.207 12.751 11.183 1.00 70.25 93 ASP A N 1
ATOM 719 C CA . ASP A 1 93 ? -11.170 11.389 10.630 1.00 70.25 93 ASP A CA 1
ATOM 720 C C . ASP A 1 93 ? -10.062 10.516 11.238 1.00 70.25 93 ASP A C 1
ATOM 722 O O . ASP A 1 93 ? -10.222 9.303 11.378 1.00 70.25 93 ASP A O 1
ATOM 726 N N . ILE A 1 94 ? -8.941 11.133 11.622 1.00 71.56 94 ILE A N 1
ATOM 727 C CA . ILE A 1 94 ? -7.803 10.438 12.237 1.00 71.56 94 ILE A CA 1
ATOM 728 C C . ILE A 1 94 ? -8.026 10.321 13.744 1.00 71.56 94 ILE A C 1
ATOM 730 O O . ILE A 1 94 ? -7.815 9.257 14.322 1.00 71.56 94 ILE A O 1
ATOM 734 N N . ASP A 1 95 ? -8.504 11.391 14.377 1.00 70.56 95 ASP A N 1
ATOM 735 C CA . ASP A 1 95 ? -8.638 11.446 15.832 1.00 70.56 95 ASP A CA 1
ATOM 736 C C . ASP A 1 95 ? -9.815 10.608 16.352 1.00 70.56 95 ASP A C 1
ATOM 738 O O . ASP A 1 95 ? -9.763 10.108 17.475 1.00 70.56 95 ASP A O 1
ATOM 742 N N . HIS A 1 96 ? -10.850 10.388 15.533 1.00 74.75 96 HIS A N 1
ATOM 743 C CA . HIS A 1 96 ? -11.956 9.477 15.853 1.00 74.75 96 HIS A CA 1
ATOM 744 C C . HIS A 1 96 ? -11.707 8.034 15.373 1.00 74.75 96 HIS A C 1
ATOM 746 O O . HIS A 1 96 ? -12.601 7.187 15.488 1.00 74.75 96 HIS A O 1
ATOM 752 N N . ALA A 1 97 ? -10.520 7.721 14.840 1.00 77.81 97 ALA A N 1
ATOM 753 C CA . ALA A 1 97 ? -10.194 6.368 14.410 1.00 77.81 97 ALA A CA 1
ATOM 754 C C . ALA A 1 97 ? -10.146 5.410 15.613 1.00 77.81 97 ALA A C 1
ATOM 756 O O . ALA A 1 97 ? -9.398 5.598 16.574 1.00 77.81 97 ALA A O 1
ATOM 757 N N . VAL A 1 98 ? -10.941 4.340 15.557 1.00 81.81 98 VAL A N 1
ATOM 758 C CA . VAL A 1 98 ? -10.996 3.335 16.626 1.00 81.81 98 VAL A CA 1
ATOM 759 C C . VAL A 1 98 ? -9.933 2.266 16.384 1.00 81.81 98 VAL A C 1
ATOM 761 O O . VAL A 1 98 ? -10.026 1.485 15.437 1.00 81.81 98 VAL A O 1
ATOM 764 N N . GLY A 1 99 ? -8.933 2.208 17.263 1.00 82.56 99 GLY A N 1
ATOM 765 C CA . GLY A 1 99 ? -7.920 1.153 17.277 1.00 82.56 99 GLY A CA 1
ATOM 766 C C . GLY A 1 99 ? -8.293 0.000 18.213 1.00 82.56 99 GLY A C 1
ATOM 767 O O . GLY A 1 99 ? -8.732 0.225 19.339 1.00 82.56 99 GLY A O 1
ATOM 768 N N . LEU A 1 100 ? -8.071 -1.241 17.772 1.00 85.56 100 LEU A N 1
ATOM 769 C CA . LEU A 1 100 ? -8.142 -2.433 18.621 1.00 85.56 100 LEU A CA 1
ATOM 770 C C . LEU A 1 100 ? -6.723 -2.926 18.916 1.00 85.56 100 LEU A C 1
ATOM 772 O O . LEU A 1 100 ? -5.958 -3.208 17.995 1.00 85.56 100 LEU A O 1
ATOM 776 N N . MET A 1 101 ? -6.383 -3.068 20.195 1.00 86.75 101 MET A N 1
ATOM 777 C CA . MET A 1 101 ? -5.101 -3.623 20.623 1.00 86.75 101 MET A CA 1
ATOM 778 C C . MET A 1 101 ? -5.299 -5.057 21.106 1.00 86.75 101 MET A C 1
ATOM 780 O O . MET A 1 101 ? -6.048 -5.300 22.049 1.00 86.75 101 MET A O 1
ATOM 784 N N . VAL A 1 102 ? -4.622 -6.008 20.465 1.00 85.62 102 VAL A N 1
ATOM 785 C CA . VAL A 1 102 ? -4.637 -7.419 20.869 1.00 85.62 102 VAL A CA 1
ATOM 786 C C . VAL A 1 102 ? -3.308 -7.740 21.535 1.00 85.62 102 VAL A C 1
ATOM 788 O O . VAL A 1 102 ? -2.261 -7.701 20.890 1.00 85.62 102 VAL A O 1
ATOM 791 N N . VAL A 1 103 ? -3.350 -8.052 22.829 1.00 88.50 103 VAL A N 1
ATOM 792 C CA . VAL A 1 103 ? -2.166 -8.416 23.614 1.00 88.50 103 VAL A CA 1
ATOM 793 C C . VAL A 1 103 ? -2.106 -9.933 23.745 1.00 88.50 103 VAL A C 1
ATOM 795 O O . VAL A 1 103 ? -3.063 -10.570 24.178 1.00 88.50 103 VAL A O 1
ATOM 798 N N . TYR A 1 104 ? -0.971 -10.515 23.368 1.00 84.25 104 TYR A N 1
ATOM 799 C CA . TYR A 1 104 ? -0.686 -11.942 23.501 1.00 84.25 104 TYR A CA 1
ATOM 800 C C . TYR A 1 104 ? 0.507 -12.158 24.433 1.00 84.25 104 TYR A C 1
ATOM 802 O O . TYR A 1 104 ? 1.393 -11.312 24.530 1.00 84.25 104 TYR A O 1
ATOM 810 N N . LYS A 1 105 ? 0.563 -13.325 25.087 1.00 87.12 105 LYS A N 1
ATOM 811 C CA . LYS A 1 105 ? 1.707 -13.709 25.929 1.00 87.12 105 LYS A CA 1
ATOM 812 C C . LYS A 1 105 ? 2.920 -14.137 25.091 1.00 87.12 105 LYS A C 1
ATOM 814 O O . LYS A 1 105 ? 4.031 -13.708 25.369 1.00 87.12 105 LYS A O 1
ATOM 819 N N . VAL A 1 106 ? 2.708 -14.945 24.047 1.00 84.25 106 VAL A N 1
ATOM 820 C CA . VAL A 1 106 ? 3.732 -15.338 23.059 1.00 84.25 106 VAL A CA 1
ATOM 821 C C . VAL A 1 106 ? 3.067 -15.424 21.681 1.00 84.25 106 VAL A C 1
ATOM 823 O O . VAL A 1 106 ? 2.066 -16.132 21.553 1.00 84.25 106 VAL A O 1
ATOM 826 N N . PRO A 1 107 ? 3.571 -14.727 20.648 1.00 76.81 107 PRO A N 1
ATOM 827 C CA . PRO A 1 107 ? 3.015 -14.832 19.309 1.00 76.81 107 PRO A CA 1
ATOM 828 C C . PRO A 1 107 ? 3.482 -16.139 18.651 1.00 76.81 107 PRO A C 1
ATOM 830 O O . PRO A 1 107 ? 4.672 -16.462 18.716 1.00 76.81 107 PRO A O 1
ATOM 833 N N . PRO A 1 108 ? 2.599 -16.888 17.973 1.00 70.06 108 PRO A N 1
ATOM 834 C CA . PRO A 1 108 ? 3.017 -18.046 17.197 1.00 70.06 108 PRO A CA 1
ATOM 835 C C . PRO A 1 108 ? 3.853 -17.591 15.989 1.00 70.06 108 PRO A C 1
ATOM 837 O O . PRO A 1 108 ? 3.340 -17.007 15.036 1.00 70.06 108 PRO A O 1
ATOM 840 N N . LEU A 1 109 ? 5.159 -17.872 16.020 1.00 65.62 109 LEU A N 1
ATOM 841 C CA . LEU A 1 109 ? 6.122 -17.527 14.960 1.00 65.62 109 LEU A CA 1
ATOM 842 C C . LEU A 1 109 ? 5.972 -18.400 13.692 1.00 65.62 109 LEU A C 1
ATOM 844 O O . LEU A 1 109 ? 6.695 -18.221 12.719 1.00 65.62 109 LEU A O 1
ATOM 848 N N . THR A 1 110 ? 5.053 -19.364 13.706 1.00 59.53 110 THR A N 1
ATOM 849 C CA . THR A 1 110 ? 4.942 -20.467 12.737 1.00 59.53 110 THR A CA 1
ATOM 850 C C . THR A 1 110 ? 4.144 -20.135 11.480 1.00 59.53 110 THR A C 1
ATOM 852 O O . THR A 1 110 ? 3.941 -21.004 10.634 1.00 59.53 110 THR A O 1
ATOM 855 N N . THR A 1 111 ? 3.661 -18.903 11.330 1.00 59.66 111 THR A N 1
ATOM 856 C CA . THR A 1 111 ? 2.837 -18.562 10.170 1.00 59.66 111 THR A CA 1
ATOM 857 C C . THR A 1 111 ? 3.735 -18.167 8.997 1.00 59.66 111 THR A C 1
ATOM 859 O O . THR A 1 111 ? 4.301 -17.078 8.988 1.00 59.66 111 THR A O 1
ATOM 862 N N . ASP A 1 112 ? 3.800 -19.006 7.957 1.00 60.00 112 ASP A N 1
ATOM 863 C CA . ASP A 1 112 ? 4.471 -18.686 6.677 1.00 60.00 112 ASP A CA 1
ATOM 864 C C . ASP A 1 112 ? 3.900 -17.420 6.002 1.00 60.00 112 ASP A C 1
ATOM 866 O O . ASP A 1 112 ? 4.508 -16.818 5.111 1.00 60.00 112 ASP A O 1
ATOM 870 N N . ARG A 1 113 ? 2.702 -16.994 6.424 1.00 63.12 113 ARG A N 1
ATOM 871 C CA . ARG A 1 113 ? 2.031 -15.778 5.965 1.00 63.12 113 ARG A CA 1
ATOM 872 C C . ARG A 1 113 ? 2.332 -14.624 6.917 1.00 63.12 113 ARG A C 1
ATOM 874 O O . ARG A 1 113 ? 1.846 -14.583 8.038 1.00 63.12 113 ARG A O 1
ATOM 881 N N . ALA A 1 114 ? 3.062 -13.629 6.417 1.00 63.75 114 ALA A N 1
ATOM 882 C CA . ALA A 1 114 ? 3.422 -12.429 7.175 1.00 63.75 114 ALA A CA 1
ATOM 883 C C . ALA A 1 114 ? 2.233 -11.495 7.506 1.00 63.75 114 ALA A C 1
ATOM 885 O O . ALA A 1 114 ? 2.407 -10.553 8.275 1.00 63.75 114 ALA A O 1
ATOM 886 N N . ARG A 1 115 ? 1.053 -11.693 6.893 1.00 71.75 115 ARG A N 1
ATOM 887 C CA . ARG A 1 115 ? -0.156 -10.875 7.096 1.00 71.75 115 ARG A CA 1
ATOM 888 C C . ARG A 1 115 ? -1.411 -11.740 6.968 1.00 71.75 115 ARG A C 1
ATOM 890 O O . ARG A 1 115 ? -1.521 -12.518 6.021 1.00 71.75 115 ARG A O 1
ATOM 897 N N . VAL A 1 116 ? -2.356 -11.567 7.889 1.00 76.62 116 VAL A N 1
ATOM 898 C CA . VAL A 1 116 ? -3.697 -12.165 7.824 1.00 76.62 116 VAL A CA 1
ATOM 899 C C . VAL A 1 116 ? -4.663 -11.092 7.331 1.00 76.62 116 VAL A C 1
ATOM 901 O O . VAL A 1 116 ? -4.723 -10.007 7.904 1.00 76.62 116 VAL A O 1
ATOM 904 N N . LYS A 1 117 ? -5.395 -11.376 6.250 1.00 80.75 117 LYS A N 1
ATOM 905 C CA . LYS A 1 117 ? -6.477 -10.509 5.773 1.00 80.75 117 LYS A CA 1
ATOM 906 C C . LYS A 1 117 ? -7.730 -10.839 6.580 1.00 80.75 117 LYS A C 1
ATOM 908 O O . LYS A 1 117 ? -8.160 -11.988 6.574 1.00 80.75 117 LYS A O 1
ATOM 913 N N . ILE A 1 118 ? -8.290 -9.843 7.258 1.00 84.19 118 ILE A N 1
ATOM 914 C CA . ILE A 1 118 ? -9.588 -9.945 7.929 1.00 84.19 118 ILE A CA 1
ATOM 915 C C . ILE A 1 118 ? -10.579 -9.154 7.085 1.00 84.19 118 ILE A C 1
ATOM 917 O O . ILE A 1 118 ? -10.365 -7.971 6.821 1.00 84.19 118 ILE A O 1
ATOM 921 N N . GLU A 1 119 ? -11.633 -9.815 6.627 1.00 83.44 119 GLU A N 1
ATOM 922 C CA . GLU A 1 119 ? -12.696 -9.166 5.869 1.00 83.44 119 GLU A CA 1
ATOM 923 C C . GLU A 1 119 ? -13.727 -8.622 6.851 1.00 83.44 119 GLU A C 1
ATOM 925 O O . GLU A 1 119 ? -14.294 -9.361 7.656 1.00 83.44 119 GLU A O 1
ATOM 930 N N . LEU A 1 120 ? -13.905 -7.303 6.832 1.00 85.12 120 LEU A N 1
ATOM 931 C CA . LEU A 1 120 ? -14.869 -6.620 7.682 1.00 85.12 120 LEU A CA 1
ATOM 932 C C . LEU A 1 120 ? -16.168 -6.401 6.898 1.00 85.12 120 LEU A C 1
ATOM 934 O O . LEU A 1 120 ? -16.089 -6.034 5.725 1.00 85.12 120 LEU A O 1
ATOM 938 N N . PRO A 1 121 ? -17.348 -6.549 7.533 1.00 86.38 121 PRO A N 1
ATOM 939 C CA . PRO A 1 121 ? -18.632 -6.273 6.884 1.00 86.38 121 PRO A CA 1
ATOM 940 C C . PRO A 1 121 ? -18.733 -4.840 6.350 1.00 86.38 121 PRO A C 1
ATOM 942 O O . PRO A 1 121 ? -19.248 -4.615 5.261 1.00 86.38 121 PRO A O 1
ATOM 945 N N . CYS A 1 122 ? -18.191 -3.881 7.106 1.00 81.56 122 CYS A N 1
ATOM 946 C CA . CYS A 1 122 ? -18.065 -2.487 6.702 1.00 81.56 122 CYS A CA 1
ATOM 947 C C . CYS A 1 122 ? -16.571 -2.153 6.596 1.00 81.56 122 CYS A C 1
ATOM 949 O O . CYS A 1 122 ? -15.939 -1.886 7.625 1.00 81.56 122 CYS A O 1
ATOM 951 N N . PRO A 1 123 ? -15.965 -2.219 5.398 1.00 79.25 123 PRO A N 1
ATOM 952 C CA . PRO A 1 123 ? -14.566 -1.867 5.236 1.00 79.25 123 PRO A CA 1
ATOM 953 C C . PRO A 1 123 ? -14.381 -0.358 5.468 1.00 79.25 123 PRO A C 1
ATOM 955 O O . PRO A 1 123 ? -15.139 0.441 4.922 1.00 79.25 123 PRO A O 1
ATOM 958 N N . PRO A 1 124 ? -13.354 0.065 6.225 1.00 73.94 124 PRO A N 1
ATOM 959 C CA . PRO A 1 124 ? -13.073 1.489 6.438 1.00 73.94 124 PRO A CA 1
ATOM 960 C C . PRO A 1 124 ? -12.576 2.190 5.164 1.00 73.94 124 PRO A C 1
ATOM 962 O O . PRO A 1 124 ? -12.532 3.412 5.095 1.00 73.94 124 PRO A O 1
ATOM 965 N N . ARG A 1 125 ? -12.165 1.411 4.159 1.00 77.44 125 ARG A N 1
ATOM 966 C CA . ARG A 1 125 ? -11.601 1.881 2.897 1.00 77.44 125 ARG A CA 1
ATOM 967 C C . ARG A 1 125 ? -12.603 1.636 1.774 1.00 77.44 125 ARG A C 1
ATOM 969 O O . ARG A 1 125 ? -12.966 0.489 1.519 1.00 77.44 125 ARG A O 1
ATOM 976 N N . THR A 1 126 ? -13.018 2.705 1.105 1.00 78.88 126 THR A N 1
ATOM 977 C CA . THR A 1 126 ? -13.862 2.670 -0.098 1.00 78.88 126 THR A CA 1
ATOM 978 C C . THR A 1 126 ? -13.032 2.980 -1.342 1.00 78.88 126 THR A C 1
ATOM 980 O O . THR A 1 126 ? -11.961 3.583 -1.250 1.00 78.88 126 THR A O 1
ATOM 983 N N . THR A 1 127 ? -13.530 2.602 -2.520 1.00 72.62 127 THR A N 1
ATOM 984 C CA . THR A 1 127 ? -12.874 2.876 -3.815 1.00 72.62 127 THR A CA 1
ATOM 985 C C . THR A 1 127 ? -12.694 4.369 -4.092 1.00 72.62 127 THR A C 1
ATOM 987 O O . THR A 1 127 ? -11.770 4.750 -4.794 1.00 72.62 127 THR A O 1
ATOM 990 N N . THR A 1 128 ? -13.540 5.222 -3.513 1.00 78.81 128 THR A N 1
ATOM 991 C CA . THR A 1 128 ? -13.486 6.681 -3.683 1.00 78.81 128 THR A CA 1
ATOM 992 C C . THR A 1 128 ? -12.409 7.351 -2.837 1.00 78.81 128 THR A C 1
ATOM 994 O O . THR A 1 128 ? -11.845 8.355 -3.250 1.00 78.81 128 THR A O 1
ATOM 997 N N . ASN A 1 129 ? -12.137 6.808 -1.649 1.00 80.44 129 ASN A N 1
ATOM 998 C CA . ASN A 1 129 ? -11.250 7.425 -0.663 1.00 80.44 129 ASN A CA 1
ATOM 999 C C . ASN A 1 129 ? -9.860 6.793 -0.638 1.00 80.44 129 ASN A C 1
ATOM 1001 O O . ASN A 1 129 ? -9.025 7.219 0.151 1.00 80.44 129 ASN A O 1
ATOM 1005 N N . THR A 1 130 ? -9.621 5.741 -1.429 1.00 84.25 130 THR A N 1
ATOM 1006 C CA . THR A 1 130 ? -8.348 5.024 -1.387 1.00 84.25 130 THR A CA 1
ATOM 1007 C C . THR A 1 130 ? -7.658 4.979 -2.726 1.00 84.25 130 THR A C 1
ATOM 1009 O O . THR A 1 130 ? -8.191 4.512 -3.728 1.00 84.25 130 THR A O 1
ATOM 1012 N N . SER A 1 131 ? -6.411 5.425 -2.699 1.00 88.38 131 SER A N 1
ATOM 1013 C CA . SER A 1 131 ? -5.503 5.342 -3.824 1.00 88.38 131 SER A CA 1
ATOM 1014 C C . SER A 1 131 ? -4.748 4.008 -3.774 1.00 88.38 131 SER A C 1
ATOM 1016 O O . SER A 1 131 ? -3.990 3.716 -2.843 1.00 88.38 131 SER A O 1
ATOM 1018 N N . ILE A 1 132 ? -5.001 3.148 -4.765 1.00 90.38 132 ILE A N 1
ATOM 1019 C CA . ILE A 1 132 ? -4.439 1.791 -4.824 1.00 90.38 132 ILE A CA 1
ATOM 1020 C C . ILE A 1 132 ? -3.405 1.712 -5.945 1.00 90.38 132 ILE A C 1
ATOM 1022 O O . ILE A 1 132 ? -3.716 1.952 -7.112 1.00 90.38 132 ILE A O 1
ATOM 1026 N N . CYS A 1 133 ? -2.181 1.313 -5.603 1.00 92.06 133 CYS A N 1
ATOM 1027 C CA . CYS A 1 133 ? -1.129 1.010 -6.566 1.00 92.06 133 CYS A CA 1
ATOM 1028 C C . CYS A 1 133 ? -0.934 -0.507 -6.689 1.00 92.06 133 CYS A C 1
ATOM 1030 O O . CYS A 1 133 ? -0.651 -1.198 -5.704 1.00 92.06 133 CYS A O 1
ATOM 1032 N N . LEU A 1 134 ? -1.044 -1.032 -7.910 1.00 92.75 134 LEU A N 1
ATOM 1033 C CA . LEU A 1 134 ? -0.798 -2.443 -8.213 1.00 92.75 134 LEU A CA 1
ATOM 1034 C C . LEU A 1 134 ? 0.645 -2.625 -8.684 1.00 92.75 134 LEU A C 1
ATOM 1036 O O . LEU A 1 134 ? 1.085 -1.929 -9.592 1.00 92.75 134 LEU A O 1
ATOM 1040 N N . ILE A 1 135 ? 1.379 -3.568 -8.093 1.00 93.44 135 ILE A N 1
ATOM 1041 C CA . ILE A 1 135 ? 2.730 -3.938 -8.525 1.00 93.44 135 ILE A CA 1
ATOM 1042 C C . ILE A 1 135 ? 2.710 -5.373 -9.044 1.00 93.44 135 ILE A C 1
ATOM 1044 O O . ILE A 1 135 ? 2.563 -6.336 -8.282 1.00 93.44 135 ILE A O 1
ATOM 1048 N N . LEU A 1 136 ? 2.883 -5.500 -10.354 1.00 93.25 136 LEU A N 1
ATOM 1049 C CA . LEU A 1 136 ? 2.756 -6.746 -11.099 1.00 93.25 136 LEU A CA 1
ATOM 1050 C C . LEU A 1 136 ? 4.109 -7.196 -11.672 1.00 93.25 136 LEU A C 1
ATOM 1052 O O . LEU A 1 136 ? 5.041 -6.396 -11.819 1.00 93.25 136 LEU A O 1
ATOM 1056 N N . PRO A 1 137 ? 4.265 -8.495 -11.978 1.00 92.50 137 PRO A N 1
ATOM 1057 C CA . PRO A 1 137 ? 5.443 -8.980 -12.677 1.00 92.50 137 PRO A CA 1
ATOM 1058 C C . PRO A 1 137 ? 5.462 -8.497 -14.123 1.00 92.50 137 PRO A C 1
ATOM 1060 O O . PRO A 1 137 ? 4.424 -8.250 -14.727 1.00 92.50 137 PRO A O 1
ATOM 1063 N N . ASP A 1 138 ? 6.654 -8.422 -14.700 1.00 89.75 138 ASP A N 1
ATOM 1064 C CA . ASP A 1 138 ? 6.805 -8.124 -16.122 1.00 89.75 138 ASP A CA 1
ATOM 1065 C C . ASP A 1 138 ? 6.223 -9.281 -16.960 1.00 89.75 138 ASP A C 1
ATOM 1067 O O . ASP A 1 138 ? 6.491 -10.448 -16.645 1.00 89.75 138 ASP A O 1
ATOM 1071 N N . LEU A 1 139 ? 5.451 -8.976 -18.015 1.00 85.38 139 LEU A N 1
ATOM 1072 C CA . LEU A 1 139 ? 4.963 -9.999 -18.955 1.00 85.38 139 LEU A CA 1
ATOM 1073 C C . LEU A 1 139 ? 6.132 -10.507 -19.805 1.00 85.38 139 LEU A C 1
ATOM 1075 O O . LEU A 1 139 ? 6.369 -11.712 -19.885 1.00 85.38 139 LEU A O 1
ATOM 1079 N N . ASP A 1 140 ? 6.921 -9.578 -20.352 1.00 82.94 140 ASP A N 1
ATOM 1080 C CA . ASP A 1 140 ? 8.094 -9.897 -21.160 1.00 82.94 140 ASP A CA 1
ATOM 1081 C C . ASP A 1 140 ? 9.389 -9.865 -20.346 1.00 82.94 140 ASP A C 1
ATOM 1083 O O . ASP A 1 140 ? 9.966 -8.816 -20.043 1.00 82.94 140 ASP A O 1
ATOM 1087 N N . GLN A 1 141 ? 9.923 -11.050 -20.050 1.00 78.06 141 GLN A N 1
ATOM 1088 C CA . GLN A 1 141 ? 11.195 -11.176 -19.336 1.00 78.06 141 GLN A CA 1
ATOM 1089 C C . GLN A 1 141 ? 12.432 -11.125 -20.245 1.00 78.06 141 GLN A C 1
ATOM 1091 O O . GLN A 1 141 ? 13.559 -11.142 -19.746 1.00 78.06 141 GLN A O 1
ATOM 1096 N N . THR A 1 142 ? 12.252 -11.002 -21.561 1.00 83.75 142 THR A N 1
ATOM 1097 C CA . THR A 1 142 ? 13.348 -11.034 -22.539 1.00 83.75 142 THR A CA 1
ATOM 1098 C C . THR A 1 142 ? 14.346 -9.879 -22.363 1.00 83.75 142 THR A C 1
ATOM 1100 O O . THR A 1 142 ? 14.040 -8.821 -21.802 1.00 83.75 142 THR A O 1
ATOM 1103 N N . ALA A 1 143 ? 15.575 -10.081 -22.854 1.00 75.56 143 ALA A N 1
ATOM 1104 C CA . ALA A 1 143 ? 16.648 -9.085 -22.778 1.00 75.56 143 ALA A CA 1
ATOM 1105 C C . ALA A 1 143 ? 16.383 -7.840 -23.643 1.00 75.56 143 ALA A C 1
ATOM 1107 O O . ALA A 1 143 ? 16.871 -6.761 -23.313 1.00 75.56 143 ALA A O 1
ATOM 1108 N N . LYS A 1 144 ? 15.590 -7.981 -24.715 1.00 77.50 144 LYS A N 1
ATOM 1109 C CA . LYS A 1 144 ? 15.153 -6.866 -25.571 1.00 77.50 144 LYS A CA 1
ATOM 1110 C C . LYS A 1 144 ? 14.226 -5.933 -24.791 1.00 77.50 144 LYS A C 1
ATOM 1112 O O . LYS A 1 144 ? 14.574 -4.776 -24.592 1.00 77.50 144 LYS A O 1
ATOM 1117 N N . ALA A 1 145 ? 13.190 -6.504 -24.170 1.00 75.19 145 ALA A N 1
ATOM 1118 C CA . ALA A 1 145 ? 12.253 -5.785 -23.305 1.00 75.19 145 ALA A CA 1
ATOM 1119 C C . ALA A 1 145 ? 12.917 -5.076 -22.111 1.00 75.19 145 ALA A C 1
ATOM 1121 O O . ALA A 1 145 ? 12.353 -4.165 -21.516 1.00 75.19 145 ALA A O 1
ATOM 1122 N N . ARG A 1 146 ? 14.128 -5.492 -21.715 1.00 74.31 146 ARG A N 1
ATOM 1123 C CA . ARG A 1 146 ? 14.879 -4.833 -20.639 1.00 74.31 146 ARG A CA 1
ATOM 1124 C C . ARG A 1 146 ? 15.534 -3.524 -21.086 1.00 74.31 146 ARG A C 1
ATOM 1126 O O . ARG A 1 146 ? 15.734 -2.644 -20.254 1.00 74.31 146 ARG A O 1
ATOM 1133 N N . LYS A 1 147 ? 15.915 -3.426 -22.360 1.00 78.38 147 LYS A N 1
ATOM 1134 C CA . LYS A 1 147 ? 16.596 -2.258 -22.933 1.00 78.38 147 LYS A CA 1
ATOM 1135 C C . LYS A 1 147 ? 15.634 -1.264 -23.570 1.00 78.38 147 LYS A C 1
ATOM 1137 O O . LYS A 1 147 ? 16.073 -0.173 -23.921 1.00 78.38 147 LYS A O 1
ATOM 1142 N N . ASP A 1 148 ? 14.360 -1.625 -23.693 1.00 80.38 148 ASP A N 1
ATOM 1143 C CA . ASP A 1 148 ? 13.363 -0.739 -24.270 1.00 80.38 148 ASP A CA 1
ATOM 1144 C C . ASP A 1 148 ? 13.305 0.594 -23.494 1.00 80.38 148 ASP A C 1
ATOM 1146 O O . ASP A 1 148 ? 13.404 0.608 -22.255 1.00 80.38 148 ASP A O 1
ATOM 1150 N N . PRO A 1 149 ? 13.216 1.729 -24.210 1.00 79.31 149 PRO A N 1
ATOM 1151 C CA . PRO A 1 149 ? 13.122 3.047 -23.591 1.00 79.31 149 PRO A CA 1
ATOM 1152 C C . PRO A 1 149 ? 11.733 3.294 -22.993 1.00 79.31 149 PRO A C 1
ATOM 1154 O O . PRO A 1 149 ? 11.627 4.006 -21.999 1.00 79.31 149 PRO A O 1
ATOM 1157 N N . ASP A 1 150 ? 10.691 2.682 -23.563 1.00 86.19 150 ASP A N 1
ATOM 1158 C CA . ASP A 1 150 ? 9.325 2.755 -23.049 1.00 86.19 150 ASP A CA 1
ATOM 1159 C C . ASP A 1 150 ? 9.129 1.740 -21.918 1.00 86.19 150 ASP A C 1
ATOM 1161 O O . ASP A 1 150 ? 9.009 0.531 -22.132 1.00 86.19 150 ASP A O 1
ATOM 1165 N N . VAL A 1 151 ? 9.123 2.261 -20.696 1.00 80.69 151 VAL A N 1
ATOM 1166 C CA . VAL A 1 151 ? 8.985 1.481 -19.467 1.00 80.69 151 VAL A CA 1
ATOM 1167 C C . VAL A 1 151 ? 7.506 1.197 -19.139 1.00 80.69 151 VAL A C 1
ATOM 1169 O O . VAL A 1 151 ? 7.205 0.206 -18.470 1.00 80.69 151 VAL A O 1
ATOM 1172 N N . ASP A 1 152 ? 6.580 2.001 -19.674 1.00 86.06 152 ASP A N 1
ATOM 1173 C CA . ASP A 1 152 ? 5.139 1.955 -19.389 1.00 86.06 152 ASP A CA 1
ATOM 1174 C C . ASP A 1 152 ? 4.378 0.949 -20.250 1.00 86.06 152 ASP A C 1
ATOM 1176 O O . ASP A 1 152 ? 3.288 0.507 -19.876 1.00 86.06 152 ASP A O 1
ATOM 1180 N N . LYS A 1 153 ? 4.935 0.558 -21.400 1.00 88.56 153 LYS A N 1
ATOM 1181 C CA . LYS A 1 153 ? 4.293 -0.367 -22.346 1.00 88.56 153 LYS A CA 1
ATOM 1182 C C . LYS A 1 153 ? 3.693 -1.598 -21.663 1.00 88.56 153 LYS A C 1
ATOM 1184 O O . LYS A 1 153 ? 2.552 -1.972 -21.916 1.00 88.56 153 LYS A O 1
ATOM 1189 N N . GLN A 1 154 ? 4.456 -2.217 -20.767 1.00 88.25 154 GLN A N 1
ATOM 1190 C CA . GLN A 1 154 ? 4.046 -3.435 -20.069 1.00 88.25 154 GLN A CA 1
ATOM 1191 C C . GLN A 1 154 ? 2.953 -3.168 -19.023 1.00 88.25 154 GLN A C 1
ATOM 1193 O O . GLN A 1 154 ? 2.093 -4.020 -18.811 1.00 88.25 154 GLN A O 1
ATOM 1198 N N . ALA A 1 155 ? 2.948 -1.989 -18.394 1.00 89.75 155 ALA A N 1
ATOM 1199 C CA . ALA A 1 155 ? 1.892 -1.592 -17.465 1.00 89.75 155 ALA A CA 1
ATOM 1200 C C . ALA A 1 155 ? 0.552 -1.374 -18.190 1.00 89.75 155 ALA A C 1
ATOM 1202 O O . ALA A 1 155 ? -0.488 -1.786 -17.681 1.00 89.75 155 ALA A O 1
ATOM 1203 N N . ARG A 1 156 ? 0.577 -0.814 -19.409 1.00 90.81 156 ARG A N 1
ATOM 1204 C CA . ARG A 1 156 ? -0.623 -0.645 -20.254 1.00 90.81 156 ARG A CA 1
ATOM 1205 C C . ARG A 1 156 ? -1.216 -1.984 -20.686 1.00 90.81 156 ARG A C 1
ATOM 1207 O O . ARG A 1 156 ? -2.413 -2.194 -20.547 1.00 90.81 156 ARG A O 1
ATOM 1214 N N . LEU A 1 157 ? -0.368 -2.922 -21.112 1.00 91.62 157 LEU A N 1
ATOM 1215 C CA . LEU A 1 157 ? -0.803 -4.286 -21.440 1.00 91.62 157 LEU A CA 1
ATOM 1216 C C . LEU A 1 157 ? -1.440 -4.991 -20.235 1.00 91.62 157 LEU A C 1
ATOM 1218 O O . LEU A 1 157 ? -2.406 -5.738 -20.385 1.00 91.62 157 LEU A O 1
ATOM 1222 N N . TRP A 1 158 ? -0.917 -4.746 -19.031 1.00 91.56 158 TRP A N 1
ATOM 1223 C CA . TRP A 1 158 ? -1.535 -5.243 -17.807 1.00 91.56 158 TRP A CA 1
ATOM 1224 C C . TRP A 1 158 ? -2.894 -4.609 -17.525 1.00 91.56 158 TRP A C 1
ATOM 1226 O O . TRP A 1 158 ? -3.792 -5.340 -17.120 1.00 91.56 158 TRP A O 1
ATOM 1236 N N . ALA A 1 159 ? -3.058 -3.304 -17.755 1.00 90.06 159 ALA A N 1
ATOM 1237 C CA . ALA A 1 159 ? -4.352 -2.637 -17.615 1.00 90.06 159 ALA A CA 1
ATOM 1238 C C . ALA A 1 159 ? -5.405 -3.297 -18.518 1.00 90.06 159 ALA A C 1
ATOM 1240 O O . ALA A 1 159 ? -6.414 -3.786 -18.020 1.00 90.06 159 ALA A O 1
ATOM 1241 N N . GLU A 1 160 ? -5.103 -3.457 -19.810 1.00 91.38 160 GLU A N 1
ATOM 1242 C CA . GLU A 1 160 ? -6.010 -4.121 -20.758 1.00 91.38 160 GLU A CA 1
ATOM 1243 C C . GLU A 1 160 ? -6.344 -5.560 -20.348 1.00 91.38 160 GLU A C 1
ATOM 1245 O O . GLU A 1 160 ? -7.463 -6.035 -20.541 1.00 91.38 160 GLU A O 1
ATOM 1250 N N . LYS A 1 161 ? -5.365 -6.290 -19.804 1.00 91.31 161 LYS A N 1
ATOM 1251 C CA . LYS A 1 161 ? -5.573 -7.667 -19.358 1.00 91.31 161 LYS A CA 1
ATOM 1252 C C . LYS A 1 161 ? -6.477 -7.736 -18.129 1.00 91.31 161 LYS A C 1
ATOM 1254 O O . LYS A 1 161 ? -7.355 -8.586 -18.067 1.00 91.31 161 LYS A O 1
ATOM 1259 N N . ILE A 1 162 ? -6.275 -6.845 -17.165 1.00 90.44 162 ILE A N 1
ATOM 1260 C CA . ILE A 1 162 ? -7.079 -6.778 -15.940 1.00 90.44 162 ILE A CA 1
ATOM 1261 C C . ILE A 1 162 ? -8.518 -6.370 -16.254 1.00 90.44 162 ILE A C 1
ATOM 1263 O O . ILE A 1 162 ? -9.452 -6.938 -15.686 1.00 90.44 162 ILE A O 1
ATOM 1267 N N . GLU A 1 163 ? -8.700 -5.441 -17.188 1.00 90.44 163 GLU A N 1
ATOM 1268 C CA . GLU A 1 163 ? -10.018 -5.058 -17.688 1.00 90.44 163 GLU A CA 1
ATOM 1269 C C . GLU A 1 163 ? -10.731 -6.250 -18.341 1.00 90.44 163 GLU A C 1
ATOM 1271 O O . GLU A 1 163 ? -11.893 -6.506 -18.033 1.00 90.44 163 GLU A O 1
ATOM 1276 N N . LYS A 1 164 ? -10.030 -7.033 -19.173 1.00 91.31 164 LYS A N 1
ATOM 1277 C CA . LYS A 1 164 ? -10.591 -8.227 -19.833 1.00 91.31 164 LYS A CA 1
ATOM 1278 C C . LYS A 1 164 ? -10.906 -9.368 -18.862 1.00 91.31 164 LYS A C 1
ATOM 1280 O O . LYS A 1 164 ? -11.964 -9.978 -18.973 1.00 91.31 164 LYS A O 1
ATOM 1285 N N . ASP A 1 165 ? -9.999 -9.664 -17.934 1.00 90.19 165 ASP A N 1
ATOM 1286 C CA . ASP A 1 165 ? -10.102 -10.835 -17.055 1.00 90.19 165 ASP A CA 1
ATOM 1287 C C . ASP A 1 165 ? -11.060 -10.592 -15.873 1.00 90.19 165 ASP A C 1
ATOM 1289 O O . ASP A 1 165 ? -11.753 -11.508 -15.426 1.00 90.19 165 ASP A O 1
ATOM 1293 N N . HIS A 1 166 ? -11.082 -9.367 -15.338 1.00 83.69 166 HIS A N 1
ATOM 1294 C CA . HIS A 1 166 ? -11.750 -9.049 -14.072 1.00 83.69 166 HIS A CA 1
ATOM 1295 C C . HIS A 1 166 ? -12.733 -7.875 -14.147 1.00 83.69 166 HIS A C 1
ATOM 1297 O O . HIS A 1 166 ? -13.406 -7.607 -13.152 1.00 83.69 166 HIS A O 1
ATOM 1303 N N . GLY A 1 167 ? -12.820 -7.158 -15.273 1.00 83.25 167 GLY A N 1
ATOM 1304 C CA . GLY A 1 167 ? -13.693 -5.986 -15.403 1.00 83.25 167 GLY A CA 1
ATOM 1305 C C . GLY A 1 167 ? -13.310 -4.822 -14.482 1.00 83.25 167 GLY A C 1
ATOM 1306 O O . GLY A 1 167 ? -14.130 -3.949 -14.209 1.00 83.25 167 GLY A O 1
ATOM 1307 N N . LEU A 1 168 ? -12.080 -4.815 -13.960 1.00 83.44 168 LEU A N 1
ATOM 1308 C CA . LEU A 1 168 ? -11.577 -3.770 -13.072 1.00 83.44 168 LEU A CA 1
ATOM 1309 C C . LEU A 1 168 ? -11.178 -2.547 -13.902 1.00 83.44 168 LEU A C 1
ATOM 1311 O O . LEU A 1 168 ? -10.181 -2.573 -14.613 1.00 83.44 168 LEU A O 1
ATOM 1315 N N . LEU A 1 169 ? -11.958 -1.479 -13.775 1.00 80.00 169 LEU A N 1
ATOM 1316 C CA . LEU A 1 169 ? -11.733 -0.186 -14.420 1.00 80.00 169 LEU A CA 1
ATOM 1317 C C . LEU A 1 169 ? -10.730 0.690 -13.651 1.00 80.00 169 LEU A C 1
ATOM 1319 O O . LEU A 1 169 ? -10.507 0.509 -12.450 1.00 80.00 169 LEU A O 1
ATOM 1323 N N . SER A 1 170 ? -10.251 1.749 -14.312 1.00 75.31 170 SER A N 1
ATOM 1324 C CA . SER A 1 170 ? -9.403 2.822 -13.753 1.00 75.31 170 SER A CA 1
ATOM 1325 C C . SER A 1 170 ? -9.976 3.551 -12.526 1.00 75.31 170 SER A C 1
ATOM 1327 O O . SER A 1 170 ? -9.293 4.371 -11.924 1.00 75.31 170 SER A O 1
ATOM 1329 N N . GLN A 1 171 ? -11.228 3.287 -12.142 1.00 79.81 171 GLN A N 1
ATOM 1330 C CA . GLN A 1 171 ? -11.825 3.799 -10.904 1.00 79.81 171 GLN A CA 1
ATOM 1331 C C . GLN A 1 171 ? -11.405 2.997 -9.663 1.00 79.81 171 GLN A C 1
ATOM 1333 O O . GLN A 1 171 ? -11.513 3.493 -8.546 1.00 79.81 171 GLN A O 1
ATOM 1338 N N . HIS A 1 172 ? -10.951 1.753 -9.836 1.00 82.69 172 HIS A N 1
ATOM 1339 C CA . HIS A 1 172 ? -10.621 0.856 -8.724 1.00 82.69 172 HIS A CA 1
ATOM 1340 C C . HIS A 1 172 ? -9.141 0.877 -8.339 1.00 82.69 172 HIS A C 1
ATOM 1342 O O . HIS A 1 172 ? -8.792 0.490 -7.226 1.00 82.69 172 HIS A O 1
ATOM 1348 N N . TYR A 1 173 ? -8.266 1.298 -9.248 1.00 88.38 173 TYR A N 1
ATOM 1349 C CA . TYR A 1 173 ? -6.836 1.425 -9.001 1.00 88.38 173 TYR A CA 1
ATOM 1350 C C . TYR A 1 173 ? -6.321 2.731 -9.598 1.00 88.38 173 TYR A C 1
ATOM 1352 O O . TYR A 1 173 ? -6.790 3.185 -10.634 1.00 88.38 173 TYR A O 1
ATOM 1360 N N . SER A 1 174 ? -5.326 3.327 -8.952 1.00 90.06 174 SER A N 1
ATOM 1361 C CA . SER A 1 174 ? -4.764 4.615 -9.359 1.00 90.06 174 SER A CA 1
ATOM 1362 C C . SER A 1 174 ? -3.605 4.459 -10.342 1.00 90.06 174 SER A C 1
ATOM 1364 O O . SER A 1 174 ? -3.473 5.247 -11.273 1.00 90.06 174 SER A O 1
ATOM 1366 N N . LYS A 1 175 ? -2.738 3.457 -10.142 1.00 91.38 175 LYS A N 1
ATOM 1367 C CA . LYS A 1 175 ? -1.610 3.174 -11.043 1.00 91.38 175 LYS A CA 1
ATOM 1368 C C . LYS A 1 175 ? -1.252 1.692 -11.020 1.00 91.38 175 LYS A C 1
ATOM 1370 O O . LYS A 1 175 ? -1.275 1.049 -9.970 1.00 91.38 175 LYS A O 1
ATOM 1375 N N . ILE A 1 176 ? -0.882 1.172 -12.185 1.00 93.00 176 ILE A N 1
ATOM 1376 C CA . ILE A 1 176 ? -0.264 -0.144 -12.332 1.00 93.00 176 ILE A CA 1
ATOM 1377 C C . ILE A 1 176 ? 1.218 0.078 -12.608 1.00 93.00 176 ILE A C 1
ATOM 1379 O O . ILE A 1 176 ? 1.578 0.847 -13.493 1.00 93.00 176 ILE A O 1
ATOM 1383 N N . LEU A 1 177 ? 2.067 -0.596 -11.842 1.00 93.38 177 LEU A N 1
ATOM 1384 C CA . LEU A 1 177 ? 3.512 -0.596 -11.998 1.00 93.38 177 LEU A CA 1
ATOM 1385 C C . LEU A 1 177 ? 3.996 -2.019 -12.246 1.00 93.38 177 LEU A C 1
ATOM 1387 O O . LEU A 1 177 ? 3.554 -2.975 -11.606 1.00 93.38 177 LEU A O 1
ATOM 1391 N N . THR A 1 178 ? 4.967 -2.157 -13.138 1.00 93.25 178 THR A N 1
ATOM 1392 C CA . THR A 1 178 ? 5.733 -3.401 -13.256 1.00 93.25 178 THR A CA 1
ATOM 1393 C C . THR A 1 178 ? 6.979 -3.350 -12.380 1.00 93.25 178 THR A C 1
ATOM 1395 O O . THR A 1 178 ? 7.449 -2.278 -11.987 1.00 93.25 178 THR A O 1
ATOM 1398 N N . LYS A 1 179 ? 7.553 -4.513 -12.059 1.00 91.44 179 LYS A N 1
ATOM 1399 C CA . LYS A 1 179 ? 8.793 -4.576 -11.274 1.00 91.44 179 LYS A CA 1
ATOM 1400 C C . LYS A 1 179 ? 9.919 -3.765 -11.930 1.00 91.44 179 LYS A C 1
ATOM 1402 O O . LYS A 1 179 ? 10.595 -3.005 -11.240 1.00 91.44 179 LYS A O 1
ATOM 1407 N N . ARG A 1 180 ? 10.127 -3.912 -13.244 1.00 88.62 180 ARG A N 1
ATOM 1408 C CA . ARG A 1 180 ? 11.173 -3.163 -13.966 1.00 88.62 180 ARG A CA 1
ATOM 1409 C C . ARG A 1 180 ? 10.923 -1.668 -13.937 1.00 88.62 180 ARG A C 1
ATOM 1411 O O . ARG A 1 180 ? 11.867 -0.902 -13.762 1.00 88.62 180 ARG A O 1
ATOM 1418 N N . GLN A 1 181 ? 9.665 -1.271 -14.097 1.00 91.25 181 GLN A N 1
ATOM 1419 C CA . GLN A 1 181 ? 9.280 0.126 -14.019 1.00 91.25 181 GLN A CA 1
ATOM 1420 C C . GLN A 1 181 ? 9.619 0.727 -12.666 1.00 91.25 181 GLN A C 1
ATOM 1422 O O . GLN A 1 181 ? 10.277 1.762 -12.596 1.00 91.25 181 GLN A O 1
ATOM 1427 N N . LEU A 1 182 ? 9.265 0.015 -11.600 1.00 92.19 182 LEU A N 1
ATOM 1428 C CA . LEU A 1 182 ? 9.565 0.429 -10.242 1.00 92.19 182 LEU A CA 1
ATOM 1429 C C . LEU A 1 182 ? 11.073 0.629 -10.020 1.00 92.19 182 LEU A C 1
ATOM 1431 O O . LEU A 1 182 ? 11.485 1.636 -9.450 1.00 92.19 182 LEU A O 1
ATOM 1435 N N . GLU A 1 183 ? 11.893 -0.309 -10.502 1.00 90.44 183 GLU A N 1
ATOM 1436 C CA . GLU A 1 183 ? 13.353 -0.260 -10.358 1.00 90.44 183 GLU A CA 1
ATOM 1437 C C . GLU A 1 183 ? 14.005 0.881 -11.158 1.00 90.44 183 GLU A C 1
ATOM 1439 O O . GLU A 1 183 ? 15.007 1.436 -10.706 1.00 90.44 183 GLU A O 1
ATOM 1444 N N . ARG A 1 184 ? 13.450 1.243 -12.323 1.00 89.88 184 ARG A N 1
ATOM 1445 C CA . ARG A 1 184 ? 13.993 2.304 -13.190 1.00 89.88 184 ARG A CA 1
ATOM 1446 C C . ARG A 1 184 ? 13.532 3.700 -12.782 1.00 89.88 184 ARG A C 1
ATOM 1448 O O . ARG A 1 184 ? 14.362 4.598 -12.700 1.00 89.88 184 ARG A O 1
ATOM 1455 N N . GLU A 1 185 ? 12.238 3.885 -12.533 1.00 90.75 185 GLU A N 1
ATOM 1456 C CA . GLU A 1 185 ? 11.654 5.201 -1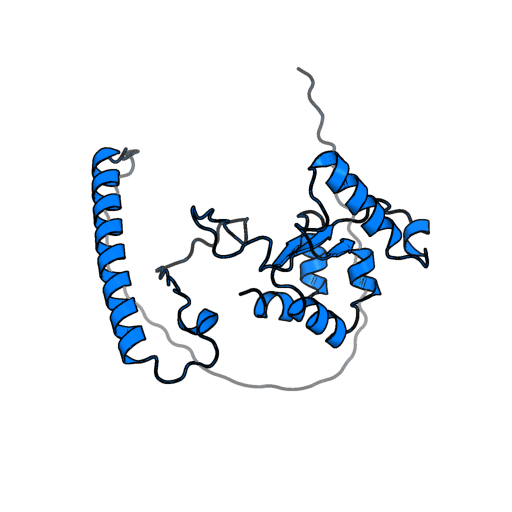2.234 1.00 90.75 185 GLU A CA 1
ATOM 1457 C C . GLU A 1 185 ? 11.930 5.653 -10.798 1.00 90.75 185 GLU A C 1
ATOM 1459 O O . GLU A 1 185 ? 12.148 6.838 -10.554 1.00 90.75 185 GLU A O 1
ATOM 1464 N N . TYR A 1 186 ? 11.946 4.716 -9.844 1.00 91.19 186 TYR A N 1
ATOM 1465 C CA . TYR A 1 186 ? 11.994 5.024 -8.413 1.00 91.19 186 TYR A CA 1
ATOM 1466 C C . TYR A 1 186 ? 13.284 4.515 -7.760 1.00 91.19 186 TYR A C 1
ATOM 1468 O O . TYR A 1 186 ? 13.273 3.922 -6.680 1.00 91.19 186 TYR A O 1
ATOM 1476 N N . HIS A 1 187 ? 14.428 4.726 -8.413 1.00 89.31 187 HIS A N 1
ATOM 1477 C CA . HIS A 1 187 ? 15.718 4.236 -7.918 1.00 89.31 187 HIS A CA 1
ATOM 1478 C C . HIS A 1 187 ? 16.290 5.082 -6.771 1.00 89.31 187 HIS A C 1
ATOM 1480 O O . HIS A 1 187 ? 17.075 4.579 -5.959 1.00 89.31 187 HIS A O 1
ATOM 1486 N N . THR A 1 188 ? 15.926 6.364 -6.674 1.00 92.00 188 THR A N 1
ATOM 1487 C CA . THR A 1 188 ? 16.399 7.230 -5.586 1.00 92.00 188 THR A CA 1
ATOM 1488 C C . THR A 1 188 ? 15.548 7.066 -4.332 1.00 92.00 188 THR A C 1
ATOM 1490 O O . THR A 1 188 ? 14.378 6.686 -4.372 1.00 92.00 188 THR A O 1
ATOM 1493 N N . PHE A 1 189 ? 16.141 7.379 -3.182 1.00 89.56 189 PHE A N 1
ATOM 1494 C CA . PHE A 1 189 ? 15.432 7.350 -1.904 1.00 89.56 189 PHE A CA 1
ATOM 1495 C C . PHE A 1 189 ? 14.232 8.308 -1.879 1.00 89.56 189 PHE A C 1
ATOM 1497 O O . PHE A 1 189 ? 13.155 7.937 -1.416 1.00 89.56 189 PHE A O 1
ATOM 1504 N N . THR A 1 190 ? 14.402 9.520 -2.409 1.00 91.12 190 THR A N 1
ATOM 1505 C CA . THR A 1 190 ? 13.359 10.551 -2.449 1.00 91.12 190 THR A CA 1
ATOM 1506 C C . THR A 1 190 ? 12.184 10.125 -3.320 1.00 91.12 190 THR A C 1
ATOM 1508 O O . THR A 1 190 ? 11.044 10.255 -2.886 1.00 91.12 190 THR A O 1
ATOM 1511 N N . GLN A 1 191 ? 12.448 9.532 -4.488 1.00 91.81 191 GLN A N 1
ATOM 1512 C CA . GLN A 1 191 ? 11.407 8.997 -5.368 1.00 91.81 191 GLN A CA 1
ATOM 1513 C C . GLN A 1 191 ? 10.638 7.849 -4.712 1.00 91.81 191 GLN A C 1
ATOM 1515 O O . GLN A 1 191 ? 9.411 7.855 -4.737 1.00 91.81 191 GLN A O 1
ATOM 1520 N N . ARG A 1 192 ? 11.328 6.886 -4.082 1.00 90.81 192 ARG A N 1
ATOM 1521 C CA . ARG A 1 192 ? 10.645 5.804 -3.349 1.00 90.81 192 ARG A CA 1
ATOM 1522 C C . ARG A 1 192 ? 9.764 6.351 -2.239 1.00 90.81 192 ARG A C 1
ATOM 1524 O O . ARG A 1 192 ? 8.632 5.911 -2.086 1.00 90.81 192 ARG A O 1
ATOM 1531 N N . ARG A 1 193 ? 10.268 7.316 -1.471 1.00 89.19 193 ARG A N 1
ATOM 1532 C CA . ARG A 1 193 ? 9.502 7.941 -0.393 1.00 89.19 193 ARG A CA 1
ATOM 1533 C C . ARG A 1 193 ? 8.281 8.686 -0.930 1.00 89.19 193 ARG A C 1
ATOM 1535 O O . ARG A 1 193 ? 7.200 8.511 -0.386 1.00 89.19 193 ARG A O 1
ATOM 1542 N N . ALA A 1 194 ? 8.442 9.450 -2.009 1.00 90.94 194 ALA A N 1
ATOM 1543 C CA . ALA A 1 194 ? 7.341 10.149 -2.664 1.00 90.94 194 ALA A CA 1
ATOM 1544 C C . ALA A 1 194 ? 6.270 9.173 -3.178 1.00 90.94 194 ALA A C 1
ATOM 1546 O O . ALA A 1 194 ? 5.088 9.396 -2.941 1.00 90.94 194 ALA A O 1
ATOM 1547 N N . LEU A 1 195 ? 6.684 8.057 -3.793 1.00 91.06 195 LEU A N 1
ATOM 1548 C CA . LEU A 1 195 ? 5.778 6.998 -4.241 1.00 91.06 195 LEU A CA 1
ATOM 1549 C C . LEU A 1 195 ? 4.950 6.450 -3.075 1.00 91.06 195 LEU A C 1
ATOM 1551 O O . LEU A 1 195 ? 3.730 6.358 -3.163 1.00 91.06 195 LEU A O 1
ATOM 1555 N N . VAL A 1 196 ? 5.611 6.111 -1.971 1.00 89.75 196 VAL A N 1
ATOM 1556 C CA . VAL A 1 196 ? 4.953 5.548 -0.787 1.00 89.75 196 VAL A CA 1
ATOM 1557 C C . VAL A 1 196 ? 3.996 6.541 -0.134 1.00 89.75 196 VAL A C 1
ATOM 1559 O O . VAL A 1 196 ? 2.936 6.138 0.318 1.00 89.75 196 VAL A O 1
ATOM 1562 N N . THR A 1 197 ? 4.329 7.831 -0.109 1.00 89.25 197 THR A N 1
ATOM 1563 C CA . THR A 1 197 ? 3.425 8.870 0.407 1.00 89.25 197 THR A CA 1
ATOM 1564 C C . THR A 1 197 ? 2.233 9.128 -0.518 1.00 89.25 197 THR A C 1
ATOM 1566 O O . THR A 1 197 ? 1.183 9.531 -0.038 1.00 89.25 197 THR A O 1
ATOM 1569 N N . SER A 1 198 ? 2.378 8.910 -1.828 1.00 90.12 198 SER A N 1
ATOM 1570 C CA . SER A 1 198 ? 1.322 9.222 -2.800 1.00 90.12 198 SER A CA 1
ATOM 1571 C C . SER A 1 198 ? 0.165 8.223 -2.845 1.00 90.12 198 SER A C 1
ATOM 1573 O O . SER A 1 198 ? -0.888 8.567 -3.372 1.00 90.12 198 SER A O 1
ATOM 1575 N N . TYR A 1 199 ? 0.358 7.006 -2.328 1.00 90.50 199 TYR A N 1
ATOM 1576 C CA . TYR A 1 199 ? -0.647 5.945 -2.376 1.00 90.50 199 TYR A CA 1
ATOM 1577 C C . TYR A 1 199 ? -0.957 5.413 -0.977 1.00 90.50 199 TYR A C 1
ATOM 1579 O O . TYR A 1 199 ? -0.054 5.246 -0.163 1.00 90.50 199 TYR A O 1
ATOM 1587 N N . ASP A 1 200 ? -2.212 5.048 -0.720 1.00 87.00 200 ASP A N 1
ATOM 1588 C CA . ASP A 1 200 ? -2.653 4.524 0.583 1.00 87.00 200 ASP A CA 1
ATOM 1589 C C . ASP A 1 200 ? -2.452 3.013 0.714 1.00 87.00 200 ASP A C 1
ATOM 1591 O O . ASP A 1 200 ? -2.304 2.468 1.820 1.00 87.00 200 ASP A O 1
ATOM 1595 N N . LEU A 1 201 ? -2.526 2.302 -0.415 1.00 86.88 201 LEU A N 1
ATOM 1596 C CA . LEU A 1 201 ? -2.442 0.850 -0.471 1.00 86.88 201 LEU A CA 1
ATOM 1597 C C . LE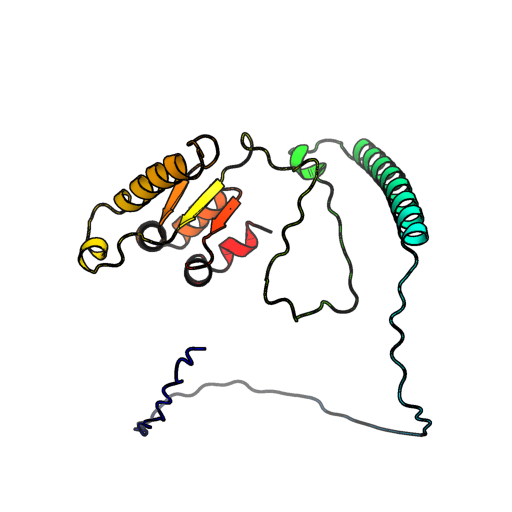U A 1 201 ? -1.599 0.388 -1.655 1.00 86.88 201 LEU A C 1
ATOM 1599 O O . LEU A 1 201 ? -1.816 0.784 -2.797 1.00 86.88 201 LEU A O 1
ATOM 1603 N N . PHE A 1 202 ? -0.702 -0.551 -1.377 1.00 90.50 202 PHE A N 1
ATOM 1604 C CA . PHE A 1 202 ? 0.045 -1.269 -2.399 1.00 90.50 202 PHE A CA 1
ATOM 1605 C C . PHE A 1 202 ? -0.359 -2.735 -2.396 1.00 90.50 202 PHE A C 1
ATOM 1607 O O . PHE A 1 202 ? -0.211 -3.431 -1.386 1.00 90.50 202 PHE A O 1
ATOM 1614 N N . LEU A 1 203 ? -0.828 -3.215 -3.543 1.00 89.62 203 LEU A N 1
ATOM 1615 C CA . LEU A 1 203 ? -1.069 -4.633 -3.775 1.00 89.62 203 LEU A CA 1
ATOM 1616 C C . LEU A 1 203 ? 0.048 -5.165 -4.662 1.00 89.62 203 LEU A C 1
ATOM 1618 O O . LEU A 1 203 ? 0.291 -4.651 -5.749 1.00 89.62 203 LEU A O 1
ATOM 1622 N N . VAL A 1 204 ? 0.750 -6.183 -4.177 1.00 90.69 204 VAL A N 1
ATOM 1623 C CA . VAL A 1 204 ? 1.924 -6.737 -4.853 1.00 90.69 204 VAL A CA 1
ATOM 1624 C C . VAL A 1 204 ? 1.674 -8.203 -5.153 1.00 90.69 204 VAL A C 1
ATOM 1626 O O . VAL A 1 204 ? 1.309 -8.964 -4.255 1.00 90.69 204 VAL A O 1
ATOM 1629 N N . ASP A 1 205 ? 1.907 -8.611 -6.399 1.00 91.31 205 ASP A N 1
ATOM 1630 C CA . ASP A 1 205 ? 1.859 -10.022 -6.778 1.00 91.31 205 ASP A CA 1
ATOM 1631 C C . ASP A 1 205 ? 2.928 -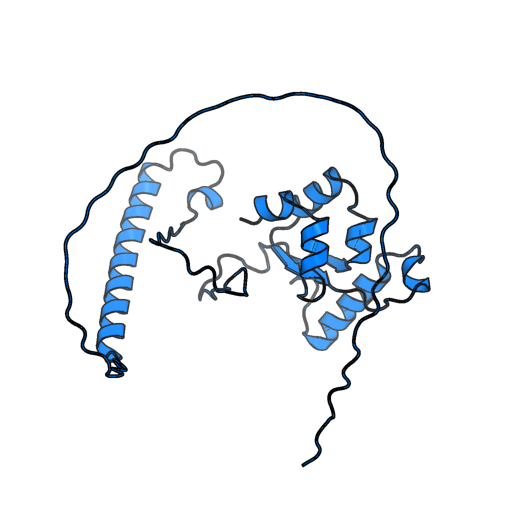10.814 -6.002 1.00 91.31 205 ASP A C 1
ATOM 1633 O O . ASP A 1 205 ? 4.081 -10.391 -5.844 1.00 91.31 205 ASP A O 1
ATOM 1637 N N . VAL A 1 206 ? 2.545 -11.997 -5.522 1.00 88.12 206 VAL A N 1
ATOM 1638 C CA . VAL A 1 206 ? 3.381 -12.886 -4.703 1.00 88.12 206 VAL A CA 1
ATOM 1639 C C . VAL A 1 206 ? 4.728 -13.186 -5.372 1.00 88.12 206 VAL A C 1
ATOM 1641 O O . VAL A 1 206 ? 5.751 -13.261 -4.690 1.00 88.12 206 VAL A O 1
ATOM 1644 N N . ARG A 1 207 ? 4.759 -13.289 -6.707 1.00 89.44 207 ARG A N 1
ATOM 1645 C CA . ARG A 1 207 ? 5.965 -13.594 -7.493 1.00 89.44 207 ARG A CA 1
ATOM 1646 C C . ARG A 1 207 ? 7.032 -12.507 -7.382 1.00 89.44 207 ARG A C 1
ATOM 1648 O O . ARG A 1 207 ? 8.221 -12.817 -7.341 1.00 89.44 207 ARG A O 1
ATOM 1655 N N . VAL A 1 208 ? 6.626 -11.239 -7.312 1.00 90.06 208 VAL A N 1
ATOM 1656 C CA . VAL A 1 208 ? 7.545 -10.090 -7.208 1.00 90.06 208 VAL A CA 1
ATOM 1657 C C . VAL A 1 208 ? 7.656 -9.537 -5.792 1.00 90.06 208 VAL A C 1
ATOM 1659 O O . VAL A 1 208 ? 8.576 -8.767 -5.515 1.00 90.06 208 VAL A O 1
ATOM 1662 N N . GLY A 1 209 ? 6.807 -9.989 -4.866 1.00 88.06 209 GLY A N 1
ATOM 1663 C CA . GLY A 1 209 ? 6.735 -9.498 -3.491 1.00 88.06 209 GLY A CA 1
ATOM 1664 C C . GLY A 1 209 ? 8.074 -9.461 -2.754 1.00 88.06 209 GLY A C 1
ATOM 1665 O O . GLY A 1 209 ? 8.381 -8.466 -2.099 1.00 88.06 209 GLY A O 1
ATOM 1666 N N . LYS A 1 210 ? 8.914 -10.498 -2.892 1.00 87.75 210 LYS A N 1
ATOM 1667 C CA . LYS A 1 210 ? 10.245 -10.517 -2.255 1.00 87.75 210 LYS A CA 1
ATOM 1668 C C . LYS A 1 210 ? 11.170 -9.445 -2.832 1.00 87.75 210 LYS A C 1
ATOM 1670 O O . LYS A 1 210 ? 11.819 -8.748 -2.062 1.00 87.75 210 LYS A O 1
ATOM 1675 N N . ALA A 1 211 ? 11.205 -9.301 -4.157 1.00 89.19 211 ALA A N 1
ATOM 1676 C CA . ALA A 1 211 ? 12.081 -8.349 -4.838 1.00 89.19 211 ALA A CA 1
ATOM 1677 C C . ALA A 1 211 ? 11.675 -6.898 -4.544 1.00 89.19 211 ALA A C 1
ATOM 1679 O O . ALA A 1 211 ? 12.516 -6.088 -4.153 1.00 89.19 211 ALA A O 1
ATOM 1680 N N . VAL A 1 212 ? 10.375 -6.608 -4.638 1.00 89.75 212 VAL A N 1
ATOM 1681 C CA . VAL A 1 212 ? 9.786 -5.297 -4.329 1.00 89.75 212 VAL A CA 1
ATOM 1682 C C . VAL A 1 212 ? 10.032 -4.924 -2.866 1.00 89.75 212 VAL A C 1
ATOM 1684 O O . VAL A 1 212 ? 10.423 -3.797 -2.575 1.00 89.75 212 VAL A O 1
ATOM 1687 N N . ARG A 1 213 ? 9.903 -5.888 -1.941 1.00 86.88 213 ARG A N 1
ATOM 1688 C CA . ARG A 1 213 ? 10.214 -5.702 -0.515 1.00 86.88 213 ARG A CA 1
ATOM 1689 C C . ARG A 1 213 ? 11.658 -5.262 -0.287 1.00 86.88 213 ARG A C 1
ATOM 1691 O O . ARG A 1 213 ? 11.886 -4.355 0.507 1.00 86.88 213 ARG A O 1
ATOM 1698 N N . THR A 1 214 ? 12.621 -5.896 -0.953 1.00 88.12 214 THR A N 1
ATOM 1699 C CA . THR A 1 214 ? 14.035 -5.496 -0.861 1.00 88.12 214 THR A CA 1
ATOM 1700 C C . THR A 1 214 ? 14.303 -4.136 -1.495 1.00 88.12 214 THR A C 1
ATOM 1702 O O . THR A 1 214 ? 15.096 -3.378 -0.949 1.00 88.12 214 THR A O 1
ATOM 1705 N N . PHE A 1 215 ? 13.642 -3.814 -2.609 1.00 90.12 215 PHE A N 1
ATOM 1706 C CA . PHE A 1 215 ? 13.866 -2.565 -3.335 1.00 90.12 215 PHE A CA 1
ATOM 1707 C C . PHE A 1 215 ? 13.285 -1.340 -2.614 1.00 90.12 215 PHE A C 1
ATOM 1709 O O . PHE A 1 215 ? 13.969 -0.332 -2.449 1.00 90.12 215 PHE A O 1
ATOM 1716 N N . LEU A 1 216 ? 12.033 -1.431 -2.154 1.00 87.81 216 LEU A N 1
ATOM 1717 C CA . LEU A 1 216 ? 11.350 -0.320 -1.486 1.00 87.81 216 LEU A CA 1
ATOM 1718 C C . LEU A 1 216 ? 11.888 -0.056 -0.072 1.00 87.81 216 LEU A C 1
ATOM 1720 O O . LEU A 1 216 ? 11.826 1.069 0.424 1.00 87.81 216 LEU A O 1
ATOM 1724 N N . GLY A 1 217 ? 12.477 -1.073 0.558 1.00 86.12 217 GLY A N 1
ATOM 1725 C CA . GLY A 1 217 ? 13.179 -0.931 1.826 1.00 86.12 217 GLY A CA 1
ATOM 1726 C C . GLY A 1 217 ? 12.255 -0.634 3.009 1.00 86.12 217 GLY A C 1
ATOM 1727 O O . GLY A 1 217 ? 11.082 -1.004 3.034 1.00 86.12 217 GLY A O 1
ATOM 1728 N N . LYS A 1 218 ? 12.821 -0.012 4.049 1.00 83.56 218 LYS A N 1
ATOM 1729 C CA . LYS A 1 218 ? 12.165 0.154 5.358 1.00 83.56 218 LYS A CA 1
ATOM 1730 C C . LYS A 1 218 ? 11.020 1.169 5.339 1.00 83.56 218 LYS A C 1
ATOM 1732 O O . LYS A 1 218 ? 10.063 0.990 6.088 1.00 83.56 218 LYS A 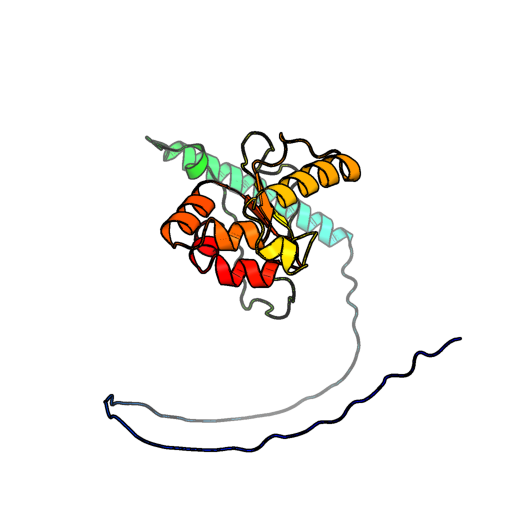O 1
ATOM 1737 N N . ASP A 1 219 ? 11.100 2.204 4.508 1.00 77.62 219 ASP A N 1
ATOM 1738 C CA . ASP A 1 219 ? 10.110 3.291 4.498 1.00 77.62 219 ASP A CA 1
ATOM 1739 C C . ASP A 1 219 ? 8.738 2.813 4.031 1.00 77.62 219 ASP A C 1
ATOM 1741 O O . ASP A 1 219 ? 7.720 3.206 4.593 1.00 77.62 219 ASP A O 1
ATOM 1745 N N . PHE A 1 220 ? 8.725 1.845 3.115 1.00 80.56 220 PHE A N 1
ATOM 1746 C CA . PHE A 1 220 ? 7.515 1.156 2.679 1.00 80.56 220 PHE A CA 1
ATOM 1747 C C . PHE A 1 220 ? 6.762 0.472 3.825 1.00 80.56 220 PHE A C 1
ATOM 1749 O O . PHE A 1 220 ? 5.538 0.490 3.880 1.00 80.56 220 PHE A O 1
ATOM 1756 N N . TYR A 1 221 ? 7.484 -0.116 4.782 1.00 75.12 221 TYR A N 1
ATOM 1757 C CA . TYR A 1 221 ? 6.859 -0.784 5.927 1.00 75.12 221 TYR A CA 1
ATOM 1758 C C . TYR A 1 221 ? 6.461 0.173 7.040 1.00 75.12 221 TYR A C 1
ATOM 1760 O O . TYR A 1 221 ? 5.620 -0.188 7.854 1.00 75.12 221 TYR A O 1
ATOM 1768 N N . LYS A 1 222 ? 7.083 1.352 7.118 1.00 73.00 222 LYS A N 1
ATOM 1769 C CA . LYS A 1 222 ? 6.752 2.353 8.136 1.00 73.00 222 LYS A CA 1
ATOM 1770 C C . LYS A 1 222 ? 5.491 3.129 7.780 1.00 73.00 222 LYS A C 1
ATOM 1772 O O . LYS A 1 222 ? 4.700 3.389 8.676 1.00 73.00 222 LYS A O 1
ATOM 1777 N N . ALA A 1 223 ? 5.326 3.482 6.507 1.00 61.34 223 ALA A N 1
ATOM 1778 C CA . ALA A 1 223 ? 4.195 4.280 6.047 1.00 61.34 223 ALA A CA 1
ATOM 1779 C C . ALA A 1 223 ? 2.877 3.488 5.986 1.00 61.34 223 ALA A C 1
ATOM 1781 O O . ALA A 1 223 ? 1.825 4.058 6.229 1.00 61.34 223 ALA A O 1
ATOM 1782 N N . HIS A 1 224 ? 2.932 2.177 5.716 1.00 58.25 224 HIS A N 1
ATOM 1783 C CA . HIS A 1 224 ? 1.747 1.304 5.644 1.00 58.25 224 HIS A CA 1
ATOM 1784 C C . HIS A 1 224 ? 1.564 0.427 6.890 1.00 58.25 224 HIS A C 1
ATOM 1786 O O . HIS A 1 224 ? 1.276 -0.770 6.762 1.00 58.25 224 HIS A O 1
ATOM 1792 N N . LYS A 1 225 ? 1.809 0.990 8.076 1.00 48.56 225 LYS A N 1
ATOM 1793 C CA . LYS A 1 225 ? 1.404 0.361 9.339 1.00 48.56 225 LYS A CA 1
ATOM 1794 C C . LYS A 1 225 ? -0.067 0.606 9.628 1.00 48.56 225 LYS A C 1
ATOM 1796 O O . LYS A 1 225 ? -0.555 1.693 9.262 1.00 48.56 225 LYS A O 1
#

Secondary structure (DSSP, 8-state):
----PPPP------------------------------------------------HHHHHHHHHHHHHHHHHHHHHHHHHHHHH-TT-S-HHHHT--------SS--TT-S-S------SS-S--TTT--EEEEE--S--SHHHHH-S-SSHHHHHHHHHHHHHH---TTT-SEEEEHHHHHHHT-SHHHHHHHHHH-SEEEE-HHHHHHHHHHHHHHHHHHT-

Foldseek 3Di:
DDDDDDDDDDDDDDDDDDDDDDDDDDDDDDDDDDDDDDDDDDDDDDDDDDDPPPDDPVVVVVVVVVVVVVVVVVVVVVVVVCVVVVPDDPCCPVSVDDDDDDDDPDDDPPDPDPDDDDDDPDDPDDLQRFAEEEEEEFPDPDPVLLPDPDQCPRQVVVQVVCCVPPVDDCSNHVGYHYPSRCCPQQVDLVSLLVVLVVGQYYDYDPVCVVVVDVRSDDSNVVSND

Radius of gyration: 28.28 Å; chains: 1; bounding box: 70×67×70 Å